Protein AF-A0A8A6W5R5-F1 (afdb_monomer_lite)

InterPro domains:
  IPR007980 Small ribosomal subunit protein uS3m, fungi [PF05316] (14-156)

Secondary structure (DSSP, 8-state):
-HHHHHHHHHHTSSBPPPEEEEETTEEEEEEEE--SSS----HHHHHHHHHHHHHHHTSEEEEEEEE-SSGGGSHHHHHHHHHHSS-TTTS-HHHHHHTTT-TTSS-TTEEEEEEEEEE--STT-SS-EEEEEEEE---S-EEEEEEEEEETTEEEEEEEEEEEPHHHHHHHHHHHHHHHHHHHH--

Organism: NCBI:txid2698477

Sequence (187 aa):
MSKIINLYFERLGLISNPRIKTTNNIIYITFYYYYLQVHKYRTQDLQQLEQFLNTIYNKIIIIKAIPLKYPFLDSKIFAKYLVSKKDPLRVNLKRICKFTKISKGIPKYLSGIEIQIKGRNSKNSTRAVRQYLTIGTKTKYRDHNVYKYQNSNGSNTLSITLYSTPFCLVYRYLFILYFFTLFLIGL

Structure (mmCIF, N/CA/C/O backbone):
data_AF-A0A8A6W5R5-F1
#
_entry.id   AF-A0A8A6W5R5-F1
#
loop_
_atom_site.group_PDB
_atom_site.id
_atom_site.type_symbol
_atom_site.label_atom_id
_atom_site.label_alt_id
_atom_site.label_comp_id
_atom_site.label_asym_id
_atom_site.label_entity_id
_atom_site.label_seq_id
_atom_site.pdbx_PDB_ins_code
_atom_site.Cartn_x
_atom_site.Cartn_y
_atom_site.Cartn_z
_atom_site.occupancy
_atom_site.B_iso_or_equiv
_atom_site.auth_seq_id
_atom_site.auth_comp_id
_atom_site.auth_asym_id
_atom_site.auth_atom_id
_atom_site.pdbx_PDB_model_num
ATOM 1 N N . MET A 1 1 ? 1.026 9.939 20.331 1.00 60.28 1 MET A N 1
ATOM 2 C CA . MET A 1 1 ? 0.197 8.734 20.118 1.00 60.28 1 MET A CA 1
ATOM 3 C C . MET A 1 1 ? 0.281 8.189 18.689 1.00 60.28 1 MET A C 1
ATOM 5 O O . MET A 1 1 ? 0.823 7.108 18.505 1.00 60.28 1 MET A O 1
ATOM 9 N N . SER A 1 2 ? -0.154 8.932 17.662 1.00 66.56 2 SER A N 1
ATOM 10 C CA . SER A 1 2 ? -0.174 8.431 16.271 1.00 66.56 2 SER A CA 1
ATOM 11 C C . SER A 1 2 ? 1.196 8.001 15.723 1.00 66.56 2 SER A C 1
ATOM 13 O O . SER A 1 2 ? 1.264 7.031 14.980 1.00 66.56 2 SER A O 1
ATOM 15 N N . LYS A 1 3 ? 2.296 8.661 16.120 1.00 76.38 3 LYS A N 1
ATOM 16 C CA . LYS A 1 3 ? 3.656 8.329 15.648 1.00 76.38 3 LYS A CA 1
ATOM 17 C C . LYS A 1 3 ? 4.108 6.910 16.021 1.00 76.38 3 LYS A C 1
ATOM 19 O O . LYS A 1 3 ? 4.620 6.216 15.156 1.00 76.38 3 LYS A O 1
ATOM 24 N N . ILE A 1 4 ? 3.903 6.470 17.266 1.00 74.94 4 ILE A N 1
ATOM 25 C CA . ILE A 1 4 ? 4.341 5.138 17.738 1.00 74.94 4 ILE A CA 1
ATOM 26 C C . ILE A 1 4 ? 3.546 4.040 17.030 1.00 74.94 4 ILE A C 1
ATOM 28 O O . ILE A 1 4 ? 4.123 3.090 16.509 1.00 74.94 4 ILE A O 1
ATOM 32 N N . ILE A 1 5 ? 2.228 4.226 16.942 1.00 71.81 5 ILE A N 1
ATOM 33 C CA . ILE A 1 5 ? 1.321 3.317 16.238 1.00 71.81 5 ILE A CA 1
ATOM 34 C C . ILE A 1 5 ? 1.714 3.230 14.757 1.00 71.81 5 ILE A C 1
ATOM 36 O O . ILE A 1 5 ? 1.901 2.137 14.228 1.00 71.81 5 ILE A O 1
ATOM 40 N N . ASN A 1 6 ? 1.934 4.371 14.099 1.00 71.19 6 ASN A N 1
ATOM 41 C CA . ASN A 1 6 ? 2.370 4.400 12.705 1.00 71.19 6 ASN A CA 1
ATOM 42 C C . ASN A 1 6 ? 3.722 3.703 12.507 1.00 71.19 6 ASN A C 1
ATOM 44 O O . ASN A 1 6 ? 3.841 2.909 11.582 1.00 71.19 6 ASN A O 1
ATOM 48 N N . LEU A 1 7 ? 4.709 3.933 13.380 1.00 72.38 7 LEU A N 1
ATOM 49 C CA . LEU A 1 7 ? 6.021 3.279 13.308 1.00 72.38 7 LEU A CA 1
ATOM 50 C C . LEU A 1 7 ? 5.923 1.757 13.466 1.00 72.38 7 LEU A C 1
ATOM 52 O O . LEU A 1 7 ? 6.584 1.018 12.737 1.00 72.38 7 LEU A O 1
ATOM 56 N N . TYR A 1 8 ? 5.084 1.282 14.388 1.00 72.62 8 TYR A N 1
ATOM 57 C CA . TYR A 1 8 ? 4.848 -0.146 14.583 1.00 72.62 8 TYR A CA 1
ATOM 58 C C . TYR A 1 8 ? 4.231 -0.784 13.328 1.00 72.62 8 TYR A C 1
ATOM 60 O O . TYR A 1 8 ? 4.774 -1.743 12.776 1.00 72.62 8 TYR A O 1
ATOM 68 N N . PHE A 1 9 ? 3.149 -0.200 12.804 1.00 71.00 9 PHE A N 1
ATOM 69 C CA . PHE A 1 9 ? 2.480 -0.707 11.601 1.00 71.00 9 PHE A CA 1
ATOM 70 C C . PHE A 1 9 ? 3.303 -0.511 10.316 1.00 71.00 9 PHE A C 1
ATOM 72 O O . PHE A 1 9 ? 3.142 -1.263 9.353 1.00 71.00 9 PHE A O 1
ATOM 79 N N . GLU A 1 10 ? 4.230 0.448 10.281 1.00 67.69 10 GLU A N 1
ATOM 80 C CA . GLU A 1 10 ? 5.191 0.585 9.186 1.00 67.69 10 GLU A CA 1
ATOM 81 C C . GLU A 1 10 ? 6.169 -0.588 9.118 1.00 67.69 10 GLU A C 1
ATOM 83 O O . GLU A 1 10 ? 6.453 -1.052 8.009 1.00 67.69 10 GLU A O 1
ATOM 88 N N . ARG A 1 11 ? 6.627 -1.092 10.274 1.00 66.56 11 ARG A N 1
ATOM 89 C CA . ARG A 1 11 ? 7.552 -2.234 10.373 1.00 66.56 11 ARG A CA 1
ATOM 90 C C . ARG A 1 11 ? 6.914 -3.561 9.986 1.00 66.56 11 ARG A C 1
ATOM 92 O O . ARG A 1 11 ? 7.591 -4.406 9.412 1.00 66.56 11 ARG A O 1
ATOM 99 N N . LEU A 1 12 ? 5.620 -3.730 10.251 1.00 63.72 12 LEU A N 1
ATOM 100 C CA . LEU A 1 12 ? 4.904 -4.968 9.939 1.00 63.72 12 LEU A CA 1
ATOM 101 C C . LEU A 1 12 ? 4.732 -5.229 8.429 1.00 63.72 12 LEU A C 1
ATOM 103 O O . LEU A 1 12 ? 4.467 -6.362 8.043 1.00 63.72 12 LEU A O 1
ATOM 107 N N . GLY A 1 13 ? 4.946 -4.220 7.573 1.00 61.28 13 GLY A N 1
ATOM 108 C CA . GLY A 1 13 ? 4.929 -4.368 6.115 1.00 61.28 13 GLY A CA 1
ATOM 109 C C . GLY A 1 13 ? 3.529 -4.612 5.523 1.00 61.28 13 GLY A C 1
ATOM 110 O O . GLY A 1 13 ? 2.693 -5.291 6.094 1.00 61.28 13 GLY A O 1
ATOM 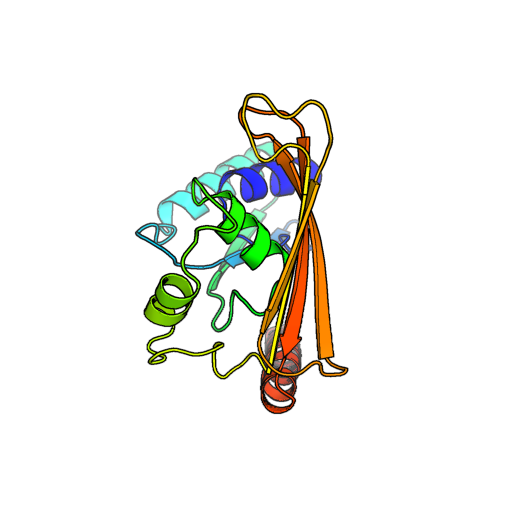111 N N . LEU A 1 14 ? 3.255 -4.045 4.339 1.00 57.41 14 LEU A N 1
ATOM 112 C CA . LEU A 1 14 ? 1.993 -4.226 3.582 1.00 57.41 14 LEU A CA 1
ATOM 113 C C . LEU A 1 14 ? 0.684 -3.862 4.323 1.00 57.41 14 LEU A C 1
ATOM 115 O O . LEU A 1 14 ? -0.366 -4.459 4.078 1.00 57.41 14 LEU A O 1
ATOM 119 N N . ILE A 1 15 ? 0.730 -2.839 5.175 1.00 65.19 15 ILE A N 1
ATOM 120 C CA . ILE A 1 15 ? -0.439 -2.280 5.869 1.00 65.19 15 ILE A CA 1
ATOM 121 C C . ILE A 1 15 ? -0.703 -0.856 5.364 1.00 65.19 15 ILE A C 1
ATOM 123 O O . ILE A 1 15 ? 0.238 -0.103 5.067 1.00 65.19 15 ILE A O 1
ATOM 127 N N . SER A 1 16 ? -1.983 -0.497 5.241 1.00 65.12 16 SER A N 1
ATOM 128 C CA . SER A 1 16 ? -2.436 0.875 5.001 1.00 65.12 16 SER A CA 1
ATOM 129 C C . SER A 1 16 ? -2.049 1.784 6.171 1.00 65.12 16 SER A C 1
ATOM 131 O O . SER A 1 16 ? -1.663 1.320 7.237 1.00 65.12 16 SER A O 1
ATOM 133 N N . ASN A 1 17 ? -2.218 3.099 6.041 1.00 71.50 17 ASN A N 1
ATOM 134 C CA . ASN A 1 17 ? -2.142 3.946 7.235 1.00 71.50 17 ASN A CA 1
ATOM 135 C C . ASN A 1 17 ? -3.246 3.517 8.228 1.00 71.50 17 ASN A C 1
ATOM 137 O O . ASN A 1 17 ? -4.402 3.400 7.799 1.00 71.50 17 ASN A O 1
ATOM 141 N N . PRO A 1 18 ? -2.925 3.250 9.507 1.00 78.75 18 PRO A N 1
ATOM 142 C CA . PRO A 1 18 ? -3.935 2.912 10.498 1.00 78.75 18 PRO A CA 1
ATOM 143 C C . PRO A 1 18 ? -4.827 4.133 10.752 1.00 78.75 18 PRO A C 1
ATOM 145 O O . PRO A 1 18 ? -4.355 5.262 10.892 1.00 78.75 18 PRO A O 1
ATOM 148 N N . ARG A 1 19 ? -6.138 3.909 10.802 1.00 84.25 19 ARG A N 1
ATOM 149 C CA . ARG A 1 19 ? -7.129 4.893 11.235 1.00 84.25 19 ARG A CA 1
ATOM 150 C C . ARG A 1 19 ? -7.276 4.788 12.743 1.00 84.25 19 ARG A C 1
ATOM 152 O O . ARG A 1 19 ? -7.603 3.720 13.252 1.00 84.25 19 ARG A O 1
ATOM 159 N N . ILE A 1 20 ? -7.037 5.894 13.435 1.00 87.12 20 ILE A N 1
ATOM 160 C CA . ILE A 1 20 ? -7.118 5.972 14.891 1.00 87.12 20 ILE A CA 1
ATOM 161 C C . ILE A 1 20 ? -8.311 6.856 15.239 1.00 87.12 20 ILE A C 1
ATOM 163 O O . ILE A 1 20 ? -8.377 8.001 14.791 1.00 87.12 20 ILE A O 1
ATOM 167 N N . LYS A 1 21 ? -9.249 6.327 16.023 1.00 88.25 21 LYS A N 1
ATOM 168 C CA . LYS A 1 21 ? -10.373 7.076 16.588 1.00 88.25 21 LYS A CA 1
ATOM 169 C C . LYS A 1 21 ? -10.325 6.940 18.102 1.00 88.25 21 LYS A C 1
ATOM 171 O O . LYS A 1 21 ? -10.234 5.831 18.615 1.00 88.25 21 LYS A O 1
ATOM 176 N N . THR A 1 22 ? -10.414 8.059 18.803 1.00 88.12 22 THR A N 1
ATOM 177 C CA . THR A 1 22 ? -10.408 8.092 20.267 1.00 88.12 22 THR A CA 1
ATOM 178 C C . THR A 1 22 ? -11.776 8.548 20.750 1.00 88.12 22 THR A C 1
ATOM 180 O O . THR A 1 22 ? -12.288 9.556 20.273 1.00 88.12 22 THR A O 1
ATOM 183 N N . THR A 1 23 ? -12.366 7.812 21.685 1.00 88.94 23 THR A N 1
ATOM 184 C CA . THR A 1 23 ? -13.658 8.122 22.310 1.00 88.94 23 THR A CA 1
ATOM 185 C C . THR A 1 23 ? -13.539 7.880 23.807 1.00 88.94 23 THR A C 1
ATOM 187 O O . THR A 1 23 ? -13.362 6.734 24.212 1.00 88.94 23 THR A O 1
ATOM 190 N N . ASN A 1 24 ? -13.624 8.931 24.626 1.00 87.94 24 ASN A N 1
ATOM 191 C CA . ASN A 1 24 ? -13.469 8.878 26.085 1.00 87.94 24 ASN A CA 1
ATOM 192 C C . ASN A 1 24 ? -12.271 7.998 26.512 1.00 87.94 24 ASN A C 1
ATOM 194 O O . ASN A 1 24 ? -11.106 8.382 26.324 1.00 87.94 24 ASN A O 1
ATOM 198 N N . ASN A 1 25 ? -12.573 6.799 27.025 1.00 91.62 25 ASN A N 1
ATOM 199 C CA . ASN A 1 25 ? -11.623 5.824 27.556 1.00 91.62 25 ASN A CA 1
ATOM 200 C C . ASN A 1 25 ? -11.206 4.718 26.562 1.00 91.62 25 ASN A C 1
ATOM 202 O O . ASN A 1 25 ? -10.513 3.777 26.935 1.00 91.62 25 ASN A O 1
ATOM 206 N N . ILE A 1 26 ? -11.640 4.805 25.303 1.00 91.81 26 ILE A N 1
ATOM 207 C CA . ILE A 1 26 ? -11.417 3.782 24.277 1.00 91.81 26 ILE A CA 1
ATOM 208 C C . ILE A 1 26 ? -10.679 4.384 23.081 1.00 91.81 26 ILE A C 1
ATOM 210 O O . ILE A 1 26 ? -11.001 5.476 22.602 1.00 91.81 26 ILE A O 1
ATOM 214 N N . ILE A 1 27 ? -9.696 3.652 22.568 1.00 90.25 27 ILE A N 1
ATOM 215 C CA . ILE A 1 27 ? -8.989 3.949 21.325 1.00 90.25 27 ILE A CA 1
ATOM 216 C C . ILE A 1 27 ? -9.237 2.808 20.348 1.00 90.25 27 ILE A C 1
ATOM 218 O O . ILE A 1 27 ? -8.808 1.675 20.555 1.00 90.25 27 ILE A O 1
ATOM 222 N N . TYR A 1 28 ? -9.867 3.144 19.232 1.00 90.69 28 TYR A N 1
ATOM 223 C CA . TYR A 1 28 ? -10.056 2.254 18.101 1.00 90.69 28 TYR A CA 1
ATOM 224 C C . TYR A 1 28 ? -8.927 2.449 17.096 1.00 90.69 28 TYR A C 1
ATOM 226 O O . TYR A 1 28 ? -8.755 3.538 16.542 1.00 90.69 28 TYR A O 1
ATOM 234 N N . ILE A 1 29 ? -8.190 1.380 16.816 1.00 88.12 29 ILE A N 1
ATOM 235 C CA . ILE A 1 29 ? -7.147 1.346 15.794 1.00 88.12 29 ILE A CA 1
ATOM 236 C C . ILE A 1 29 ? -7.610 0.392 14.702 1.00 88.12 29 ILE A C 1
ATOM 238 O O . ILE A 1 29 ? -7.648 -0.818 14.888 1.00 88.12 29 ILE A O 1
ATOM 242 N N . THR A 1 30 ? -7.979 0.928 13.544 1.00 84.81 30 THR A N 1
ATOM 243 C CA . THR A 1 30 ? -8.377 0.122 12.386 1.00 84.81 30 THR A CA 1
ATOM 244 C C . THR A 1 30 ? -7.307 0.199 11.318 1.00 84.81 30 THR A C 1
ATOM 246 O O . THR A 1 30 ? -6.973 1.291 10.861 1.00 84.81 30 THR A O 1
ATOM 249 N N . PHE A 1 31 ? -6.788 -0.936 10.869 1.00 80.94 31 PHE A N 1
ATOM 250 C CA . PHE A 1 31 ? -5.822 -0.966 9.777 1.00 80.94 31 PHE A CA 1
ATOM 251 C C . PHE A 1 31 ? -6.226 -1.978 8.715 1.00 80.94 31 PHE A C 1
ATOM 253 O O . PHE A 1 31 ? -6.810 -3.023 9.005 1.00 80.94 31 PHE A O 1
ATOM 260 N N . TYR A 1 32 ? -5.911 -1.646 7.467 1.00 78.00 32 TYR A N 1
ATOM 261 C CA . TYR A 1 32 ? -6.183 -2.504 6.332 1.00 78.00 32 TYR A CA 1
ATOM 262 C C . TYR A 1 32 ? -4.898 -3.194 5.909 1.00 78.00 32 TYR A C 1
ATOM 264 O O . TYR A 1 32 ? -3.868 -2.538 5.756 1.00 78.00 32 TYR A O 1
ATOM 272 N N . TYR A 1 33 ? -4.937 -4.505 5.718 1.00 74.44 33 TYR A N 1
ATOM 273 C CA . TYR A 1 33 ? -3.727 -5.278 5.458 1.00 74.44 33 TYR A CA 1
ATOM 274 C C . TYR A 1 33 ? -3.895 -6.215 4.265 1.00 74.44 33 TYR A C 1
ATOM 276 O O . TYR A 1 33 ? -5.011 -6.550 3.855 1.00 74.44 33 TYR A O 1
ATOM 284 N N . TYR A 1 34 ? -2.762 -6.618 3.688 1.00 71.50 34 TYR A N 1
ATOM 285 C CA . TYR A 1 34 ? -2.722 -7.500 2.531 1.00 71.50 34 TYR A CA 1
ATOM 286 C C . TYR A 1 34 ? -1.944 -8.793 2.799 1.00 71.50 34 TYR A C 1
ATOM 288 O O . TYR A 1 34 ? -0.766 -8.772 3.151 1.00 71.50 34 TYR A O 1
ATOM 296 N N . TYR A 1 35 ? -2.598 -9.927 2.543 1.00 65.12 35 TYR A N 1
ATOM 297 C CA . TYR A 1 35 ? -1.993 -11.252 2.549 1.00 65.12 35 TYR A CA 1
ATOM 298 C C . TYR A 1 35 ? -1.218 -11.529 1.262 1.00 65.12 35 TYR A C 1
ATOM 300 O O . TYR A 1 35 ? -1.814 -11.890 0.250 1.00 65.12 35 TYR A O 1
ATOM 308 N N . LEU A 1 36 ? 0.112 -11.444 1.306 1.00 53.41 36 LEU A N 1
ATOM 309 C CA 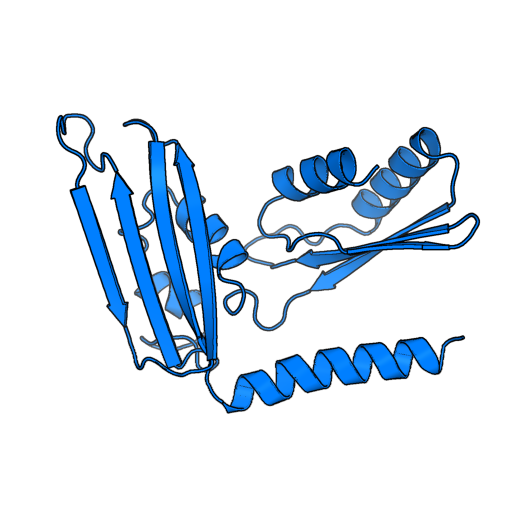. LEU A 1 36 ? 0.931 -12.051 0.253 1.00 53.41 36 LEU A CA 1
ATOM 310 C C . LEU A 1 36 ? 1.406 -13.443 0.628 1.00 53.41 36 LEU A C 1
ATOM 312 O O . LEU A 1 36 ? 1.238 -14.346 -0.184 1.00 53.41 36 LEU A O 1
ATOM 316 N N . GLN A 1 37 ? 1.952 -13.642 1.829 1.00 46.72 37 GLN A N 1
ATOM 317 C CA . GLN A 1 37 ? 2.405 -14.952 2.299 1.00 46.72 37 GLN A CA 1
ATOM 318 C C . GLN A 1 37 ? 2.337 -15.026 3.842 1.00 46.72 37 GLN A C 1
ATOM 320 O O . GLN A 1 37 ? 2.939 -14.222 4.543 1.00 46.72 37 GLN A O 1
ATOM 325 N N . VAL A 1 38 ? 1.587 -16.014 4.343 1.00 42.88 38 VAL A N 1
ATOM 326 C CA . VAL A 1 38 ? 1.769 -16.748 5.618 1.00 42.88 38 VAL A CA 1
ATOM 327 C C . VAL A 1 38 ? 1.469 -16.068 6.967 1.00 42.88 38 VAL A C 1
ATOM 329 O O . VAL A 1 38 ? 1.133 -16.786 7.905 1.00 42.88 38 VAL A O 1
ATOM 332 N N . HIS A 1 39 ? 1.438 -14.746 7.117 1.00 50.19 39 HIS A N 1
ATOM 333 C CA . HIS A 1 39 ? 1.060 -14.163 8.418 1.00 50.19 39 HIS A CA 1
ATOM 334 C C . HIS A 1 39 ? -0.415 -13.772 8.469 1.00 50.19 39 HIS A C 1
ATOM 336 O O . HIS A 1 39 ? -0.774 -12.605 8.336 1.00 50.19 39 HIS A O 1
ATOM 342 N N . LYS A 1 40 ? -1.295 -14.764 8.699 1.00 56.16 40 LYS A N 1
ATOM 343 C CA . LYS A 1 40 ? -2.528 -14.482 9.456 1.00 56.16 40 LYS A CA 1
ATOM 344 C C . LYS A 1 40 ? -2.062 -13.832 10.745 1.00 56.16 40 LYS A C 1
ATOM 346 O O . LYS A 1 40 ? -1.423 -14.525 11.528 1.00 56.16 40 LYS A O 1
ATOM 351 N N . TYR A 1 41 ? -2.323 -12.530 10.913 1.00 62.50 41 TYR A N 1
ATOM 352 C CA . TYR A 1 41 ? -2.238 -11.903 12.227 1.00 62.50 41 TYR A CA 1
ATOM 353 C C . TYR A 1 41 ? -2.999 -12.819 13.164 1.00 62.50 41 TYR A C 1
ATOM 355 O O . TYR A 1 41 ? -4.210 -13.005 12.998 1.00 62.50 41 TYR A O 1
ATOM 363 N N . ARG A 1 42 ? -2.266 -13.501 14.043 1.00 67.56 42 ARG A N 1
ATOM 364 C CA . ARG A 1 42 ? -2.918 -14.349 15.021 1.00 67.56 42 ARG A CA 1
ATOM 365 C C . ARG A 1 42 ? -3.641 -13.385 15.940 1.00 67.56 42 ARG A C 1
ATOM 367 O O . ARG A 1 42 ? -3.124 -12.319 16.268 1.00 67.56 42 ARG A O 1
ATOM 374 N N . THR A 1 43 ? -4.853 -13.741 16.333 1.00 73.62 43 THR A N 1
ATOM 375 C CA . THR A 1 43 ? -5.615 -12.971 17.322 1.00 73.62 43 THR A CA 1
ATOM 376 C C . THR A 1 43 ? -4.770 -12.684 18.567 1.00 73.62 43 THR A C 1
ATOM 378 O O . THR A 1 43 ? -4.842 -11.588 19.106 1.00 73.62 43 THR A O 1
ATOM 381 N N . GLN A 1 44 ? -3.877 -13.611 18.925 1.00 80.44 44 GLN A N 1
ATOM 382 C CA . GLN A 1 44 ? -2.877 -13.468 19.985 1.00 80.44 44 GLN A CA 1
ATOM 383 C C . GLN A 1 44 ? -1.907 -12.290 19.780 1.00 80.44 44 GLN A C 1
ATOM 385 O O . GLN A 1 44 ? -1.692 -11.527 20.717 1.00 80.44 44 GLN A O 1
ATOM 390 N N . ASP A 1 45 ? -1.360 -12.088 18.575 1.00 79.25 45 ASP A N 1
ATOM 391 C CA . ASP A 1 45 ? -0.407 -10.994 18.308 1.00 79.25 45 ASP A CA 1
ATOM 392 C C . ASP A 1 45 ? -1.088 -9.624 18.460 1.00 79.25 45 ASP A C 1
ATOM 394 O O . ASP A 1 45 ? -0.505 -8.665 18.967 1.00 79.25 45 ASP A O 1
ATOM 398 N N . LEU A 1 46 ? -2.353 -9.535 18.032 1.00 83.06 46 LEU A N 1
ATOM 399 C CA . LEU A 1 46 ? -3.158 -8.321 18.171 1.00 83.06 46 LEU A CA 1
ATOM 400 C C . LEU A 1 46 ? -3.523 -8.052 19.633 1.00 83.06 46 LEU A C 1
ATOM 402 O O . LEU A 1 46 ? -3.426 -6.909 20.065 1.00 83.06 46 LEU A O 1
ATOM 406 N N . GLN A 1 47 ? -3.864 -9.087 20.404 1.00 86.50 47 GLN A N 1
ATOM 407 C CA . GLN A 1 47 ? -4.151 -8.967 21.837 1.00 86.50 47 GLN A CA 1
ATOM 408 C C . GLN A 1 47 ? -2.922 -8.519 22.637 1.00 86.50 47 GLN A C 1
ATOM 410 O O . GLN A 1 47 ? -3.027 -7.650 23.499 1.00 86.50 47 GLN A O 1
ATOM 415 N N . GLN A 1 48 ? -1.738 -9.054 22.327 1.00 87.00 48 GLN A N 1
ATOM 416 C CA . GLN A 1 48 ? -0.489 -8.602 22.948 1.00 87.00 48 GLN A CA 1
ATOM 417 C C . GLN A 1 48 ? -0.210 -7.127 22.637 1.00 87.00 48 GLN A C 1
ATOM 419 O O . GLN A 1 48 ? 0.190 -6.362 23.515 1.00 87.00 48 GLN A O 1
ATOM 424 N N . LEU A 1 49 ? -0.463 -6.703 21.395 1.00 85.50 49 LEU A N 1
ATOM 425 C CA . LEU A 1 49 ? -0.332 -5.305 21.002 1.00 85.50 49 LEU A CA 1
ATOM 426 C C . LEU A 1 49 ? -1.357 -4.405 21.708 1.00 85.50 49 LEU A C 1
ATOM 428 O O . LEU A 1 49 ? -1.003 -3.310 22.136 1.00 85.50 49 LEU A O 1
ATOM 432 N N . GLU A 1 50 ? -2.605 -4.850 21.856 1.00 89.44 50 GLU A N 1
ATOM 433 C CA . GLU A 1 50 ? -3.640 -4.144 22.624 1.00 89.44 50 GLU A CA 1
ATOM 434 C C . GLU A 1 50 ? -3.210 -3.935 24.074 1.00 89.44 50 GLU A C 1
ATOM 436 O O . GLU A 1 50 ? -3.280 -2.813 24.572 1.00 89.44 50 GLU A O 1
ATOM 441 N N . GLN A 1 51 ? -2.700 -4.983 24.725 1.00 90.75 51 GLN A N 1
ATOM 442 C CA . GLN A 1 51 ? -2.195 -4.916 26.097 1.00 90.75 51 GLN A CA 1
ATOM 443 C C . GLN A 1 51 ? -1.018 -3.944 26.217 1.00 90.75 51 GLN A C 1
ATOM 445 O O . GLN A 1 51 ? -1.030 -3.073 27.083 1.00 90.75 51 GLN A O 1
ATOM 450 N N . PHE A 1 52 ? -0.039 -4.034 25.315 1.00 89.00 52 PHE A N 1
ATOM 451 C CA . PHE A 1 52 ? 1.112 -3.131 25.298 1.00 89.00 52 PHE A CA 1
ATOM 452 C C . PHE A 1 52 ? 0.717 -1.665 25.073 1.00 89.00 52 PHE A C 1
ATOM 454 O O . PHE A 1 52 ? 1.259 -0.755 25.691 1.00 89.00 52 PHE A O 1
ATOM 461 N N . LEU A 1 53 ? -0.237 -1.399 24.182 1.00 88.56 53 LEU A N 1
ATOM 462 C CA . LEU A 1 53 ? -0.703 -0.033 23.954 1.00 88.56 53 LEU A CA 1
ATOM 463 C C . LEU A 1 53 ? -1.574 0.462 25.119 1.00 88.56 53 LEU A C 1
ATOM 465 O O . LEU A 1 53 ? -1.546 1.655 25.419 1.00 88.56 53 LEU A O 1
ATOM 469 N N . ASN A 1 54 ? -2.304 -0.428 25.798 1.00 91.69 54 ASN A N 1
ATOM 470 C CA . ASN A 1 54 ? -3.074 -0.088 26.992 1.00 91.69 54 ASN A CA 1
ATOM 471 C C . ASN A 1 54 ? -2.146 0.370 28.127 1.00 91.69 54 ASN A C 1
ATOM 473 O O . ASN A 1 54 ? -2.386 1.428 28.700 1.00 91.69 54 ASN A O 1
ATOM 477 N N . THR A 1 55 ? -1.031 -0.327 28.380 1.00 90.94 55 THR A N 1
ATOM 478 C CA . THR A 1 55 ? -0.069 0.093 29.419 1.00 90.94 55 THR A CA 1
ATOM 479 C C . THR A 1 55 ? 0.548 1.465 29.139 1.00 90.94 55 THR A C 1
ATOM 481 O O . THR A 1 55 ? 0.793 2.226 30.069 1.00 90.94 55 THR A O 1
ATOM 484 N N . ILE A 1 56 ? 0.754 1.821 27.867 1.00 89.38 56 ILE A N 1
ATOM 485 C CA . ILE A 1 56 ? 1.312 3.126 27.473 1.00 89.38 56 ILE A CA 1
ATOM 486 C C . ILE A 1 56 ? 0.279 4.251 27.574 1.00 89.38 56 ILE A C 1
ATOM 488 O O . ILE A 1 56 ? 0.618 5.368 27.964 1.00 89.38 56 ILE A O 1
ATOM 492 N N . TYR A 1 57 ? -0.961 4.000 27.149 1.00 88.75 57 TYR A N 1
ATOM 493 C CA . TYR A 1 57 ? -1.973 5.050 27.001 1.00 88.75 57 TYR A CA 1
ATOM 494 C C . TYR A 1 57 ? -2.996 5.102 28.137 1.00 88.75 57 TYR A C 1
ATOM 496 O O . TYR A 1 57 ? -3.801 6.033 28.148 1.00 88.75 57 TYR A O 1
ATOM 504 N N . ASN A 1 58 ? -2.959 4.138 29.062 1.00 92.00 58 ASN A N 1
ATOM 505 C CA . ASN A 1 58 ? -3.901 3.952 30.166 1.00 92.00 58 ASN A CA 1
ATOM 506 C C . ASN A 1 58 ? -5.369 4.042 29.710 1.00 92.00 58 ASN A C 1
ATOM 508 O O . ASN A 1 58 ? -6.176 4.787 30.265 1.00 92.00 58 ASN A O 1
ATOM 512 N N . LYS A 1 59 ? -5.675 3.357 28.606 1.00 91.81 59 LYS A N 1
ATOM 513 C CA . LYS A 1 59 ? -6.960 3.403 27.900 1.00 91.81 59 LYS A CA 1
ATOM 514 C C . LYS A 1 59 ? -7.225 2.062 27.236 1.00 91.81 59 LYS A C 1
ATOM 516 O O . LYS A 1 59 ? -6.301 1.404 26.763 1.00 91.81 59 LYS A O 1
ATOM 521 N N . ILE A 1 60 ? -8.499 1.708 27.102 1.00 92.31 60 ILE A N 1
ATOM 522 C CA . ILE A 1 60 ? -8.918 0.482 26.420 1.00 92.31 60 ILE A CA 1
ATOM 523 C C . ILE A 1 60 ? -8.556 0.597 24.936 1.00 92.31 60 ILE A C 1
ATOM 525 O O . ILE A 1 60 ? -9.010 1.509 24.243 1.00 92.31 60 ILE A O 1
ATOM 529 N N . ILE A 1 61 ? -7.739 -0.328 24.439 1.00 92.38 61 ILE A N 1
ATOM 530 C CA . ILE A 1 61 ? -7.322 -0.370 23.036 1.00 92.38 61 ILE A CA 1
ATOM 531 C C . ILE A 1 61 ? -8.101 -1.468 22.325 1.00 92.38 61 ILE A C 1
ATOM 533 O O . ILE A 1 61 ? -8.128 -2.601 22.788 1.00 92.38 61 ILE A O 1
ATOM 537 N N . ILE A 1 62 ? -8.710 -1.128 21.190 1.00 90.50 62 ILE A N 1
ATOM 538 C CA . ILE A 1 62 ? -9.406 -2.079 20.322 1.00 90.50 62 ILE A CA 1
ATOM 539 C C . ILE A 1 62 ? -8.776 -2.006 18.936 1.00 90.50 62 ILE A C 1
ATOM 541 O O . ILE A 1 62 ? -8.885 -0.987 18.243 1.00 90.50 62 ILE A O 1
ATOM 545 N N . ILE A 1 63 ? -8.133 -3.091 18.514 1.00 88.50 63 ILE A N 1
ATOM 546 C CA . ILE A 1 63 ? -7.444 -3.191 17.233 1.00 88.50 63 ILE A CA 1
ATOM 547 C C . ILE A 1 63 ? -8.272 -4.039 16.271 1.00 88.50 63 ILE A C 1
ATOM 549 O O . ILE A 1 63 ? -8.515 -5.224 16.474 1.00 88.50 63 ILE A O 1
ATOM 553 N N . LYS A 1 64 ? -8.684 -3.430 15.157 1.00 85.19 64 LYS A N 1
ATOM 554 C CA . LYS A 1 64 ? -9.420 -4.101 14.082 1.00 85.19 64 LYS A CA 1
ATOM 555 C C . LYS A 1 64 ? -8.555 -4.201 12.832 1.00 85.19 64 LYS A C 1
ATOM 557 O O . LYS A 1 64 ? -8.283 -3.204 12.161 1.00 85.19 64 LYS A O 1
ATOM 562 N N . ALA A 1 65 ? -8.160 -5.425 12.502 1.00 80.69 65 ALA A N 1
ATOM 563 C CA . ALA A 1 65 ? -7.464 -5.745 11.265 1.00 80.69 65 ALA A CA 1
ATOM 564 C C . ALA A 1 65 ? -8.484 -6.113 10.175 1.00 80.69 65 ALA A C 1
ATOM 566 O O . ALA A 1 65 ? -9.207 -7.098 10.309 1.00 80.69 65 ALA A O 1
ATOM 567 N N . ILE A 1 66 ? -8.530 -5.354 9.077 1.00 79.81 66 ILE A N 1
ATOM 568 C CA . ILE A 1 66 ? -9.467 -5.594 7.967 1.00 79.81 66 ILE A CA 1
ATOM 569 C C . ILE A 1 66 ? -8.693 -6.056 6.721 1.00 79.81 66 ILE A C 1
ATOM 571 O O . ILE A 1 66 ? -7.836 -5.317 6.228 1.00 79.81 66 ILE A O 1
ATOM 575 N N . PRO A 1 67 ? -8.968 -7.253 6.172 1.00 77.38 67 PRO A N 1
ATOM 576 C CA . PRO A 1 67 ? -8.288 -7.718 4.970 1.00 77.38 67 PRO A CA 1
ATOM 577 C C . PRO A 1 67 ? -8.730 -6.915 3.740 1.00 77.38 67 PRO A C 1
ATOM 579 O O . PRO A 1 67 ? -9.921 -6.709 3.498 1.00 77.38 67 PRO A O 1
ATOM 582 N N . LEU A 1 68 ? -7.768 -6.487 2.920 1.00 77.25 68 LEU A N 1
ATOM 583 C CA . LEU A 1 68 ? -8.051 -5.813 1.653 1.00 77.25 68 LEU A CA 1
ATOM 584 C C . LEU A 1 68 ? -8.398 -6.816 0.557 1.00 77.25 68 LEU A C 1
ATOM 586 O O . LEU A 1 68 ? -7.576 -7.649 0.180 1.00 77.25 68 LEU A O 1
ATOM 590 N N . LYS A 1 69 ? -9.585 -6.653 -0.038 1.00 75.44 69 LYS A N 1
ATOM 591 C CA . LYS A 1 69 ? -9.991 -7.400 -1.238 1.00 75.44 69 LYS A CA 1
ATOM 592 C C . LYS A 1 69 ? -9.146 -7.028 -2.465 1.00 75.44 69 LYS A C 1
ATOM 594 O O . LYS A 1 69 ? -8.794 -7.898 -3.254 1.00 75.44 69 LYS A O 1
ATOM 599 N N . TYR A 1 70 ? -8.809 -5.741 -2.608 1.00 78.44 70 TYR A N 1
ATOM 600 C CA . TYR A 1 70 ? -8.051 -5.189 -3.742 1.00 78.44 70 TYR A CA 1
ATOM 601 C C . TYR A 1 70 ? -6.872 -4.325 -3.254 1.00 78.44 70 TYR A C 1
ATOM 603 O O . TYR A 1 70 ? -6.902 -3.099 -3.344 1.00 78.44 70 TYR A O 1
ATOM 611 N N . PRO A 1 71 ? -5.821 -4.949 -2.710 1.00 76.88 71 PRO A N 1
ATOM 612 C CA . PRO A 1 71 ? -4.684 -4.269 -2.077 1.00 76.88 71 PRO A CA 1
ATOM 613 C C . PRO A 1 71 ? -3.882 -3.413 -3.059 1.00 76.88 71 PRO A C 1
ATOM 615 O O . PRO A 1 71 ? -3.367 -2.360 -2.704 1.00 76.88 71 PRO A O 1
ATOM 618 N N . PHE A 1 72 ? -3.816 -3.840 -4.320 1.00 79.38 72 PHE A N 1
ATOM 619 C CA . PHE A 1 72 ? -3.133 -3.124 -5.391 1.00 79.38 72 PHE A CA 1
ATOM 620 C C . PHE A 1 72 ? -4.044 -2.096 -6.072 1.00 79.38 72 PHE A C 1
ATOM 622 O O . PHE A 1 72 ? -3.840 -1.797 -7.240 1.00 79.38 72 PHE A O 1
ATOM 629 N N . LEU A 1 73 ? -5.081 -1.603 -5.390 1.00 83.56 73 LEU A N 1
ATOM 630 C CA . LEU A 1 73 ? -5.668 -0.292 -5.689 1.00 83.56 73 LEU A CA 1
ATOM 631 C C . LEU A 1 73 ? -4.974 0.825 -4.898 1.00 83.56 73 LEU A C 1
ATOM 633 O O . LEU A 1 73 ? -5.115 1.990 -5.252 1.00 83.56 73 LEU A O 1
ATOM 637 N N . ASP A 1 74 ? -4.232 0.472 -3.844 1.00 84.50 74 ASP A N 1
ATOM 638 C CA . ASP A 1 74 ? -3.430 1.398 -3.055 1.00 84.50 74 ASP A CA 1
ATOM 639 C C . ASP A 1 74 ? -1.984 1.388 -3.579 1.00 84.50 74 ASP A C 1
ATOM 641 O O . ASP A 1 74 ? -1.248 0.395 -3.492 1.00 84.50 74 ASP A O 1
ATOM 645 N N . SER A 1 75 ? -1.573 2.516 -4.149 1.00 87.62 75 SER A N 1
ATOM 646 C CA . SER A 1 75 ? -0.251 2.720 -4.738 1.00 87.62 75 SER A CA 1
ATOM 647 C C . SER A 1 75 ? 0.870 2.675 -3.700 1.00 87.62 75 SER A C 1
ATOM 649 O O . SER A 1 75 ? 1.990 2.298 -4.042 1.00 87.62 75 SER A O 1
ATOM 651 N N . LYS A 1 76 ? 0.601 2.955 -2.415 1.00 85.25 76 LYS A N 1
ATOM 652 C CA . LYS A 1 76 ? 1.561 2.782 -1.312 1.00 85.25 76 LYS A CA 1
ATOM 653 C C . LYS A 1 76 ? 1.792 1.316 -0.995 1.00 85.25 76 LYS A C 1
ATOM 655 O O . LYS A 1 76 ? 2.948 0.915 -0.836 1.00 85.25 76 LYS A O 1
ATOM 660 N N . ILE A 1 77 ? 0.733 0.515 -0.936 1.00 80.19 77 ILE A N 1
ATOM 661 C CA . ILE A 1 77 ? 0.862 -0.935 -0.733 1.00 80.19 77 ILE A CA 1
ATOM 662 C C . ILE A 1 77 ? 1.605 -1.555 -1.918 1.00 80.19 77 ILE A C 1
ATOM 664 O O . ILE A 1 77 ? 2.539 -2.335 -1.721 1.00 80.19 77 ILE A O 1
ATOM 668 N N . PHE A 1 78 ? 1.261 -1.148 -3.141 1.00 83.12 78 PHE A N 1
ATOM 669 C CA . PHE A 1 78 ? 1.945 -1.612 -4.345 1.00 83.12 78 PHE A CA 1
ATOM 670 C C . PHE A 1 78 ? 3.425 -1.196 -4.385 1.00 83.12 78 PHE A C 1
ATOM 672 O O . PHE A 1 78 ? 4.279 -2.016 -4.718 1.00 83.12 78 PHE A O 1
ATOM 679 N N . ALA A 1 79 ? 3.757 0.031 -3.965 1.00 84.44 79 ALA A N 1
ATOM 680 C CA . ALA A 1 79 ? 5.139 0.502 -3.861 1.00 84.44 79 ALA A CA 1
ATOM 681 C C . ALA A 1 79 ? 5.966 -0.343 -2.895 1.00 84.44 79 ALA A C 1
ATOM 683 O O . ALA A 1 79 ? 7.018 -0.862 -3.267 1.00 84.44 79 ALA A O 1
ATOM 684 N N . LYS A 1 80 ? 5.459 -0.527 -1.670 1.00 81.19 80 LYS A N 1
ATOM 685 C CA . LYS A 1 80 ? 6.112 -1.354 -0.649 1.00 81.19 80 LYS A CA 1
ATOM 686 C C . LYS A 1 80 ? 6.296 -2.791 -1.133 1.00 81.19 80 LYS A C 1
ATOM 688 O O . LYS A 1 80 ? 7.338 -3.387 -0.882 1.00 81.19 80 LYS A O 1
ATOM 693 N N . TYR A 1 81 ? 5.313 -3.335 -1.851 1.00 79.56 81 TYR A N 1
ATOM 694 C CA . TYR A 1 81 ? 5.410 -4.664 -2.445 1.00 79.56 81 TYR A CA 1
ATOM 695 C C . TYR A 1 81 ? 6.510 -4.768 -3.509 1.00 79.56 81 TYR A C 1
ATOM 697 O O . TYR A 1 81 ? 7.256 -5.742 -3.522 1.00 79.56 81 TYR A O 1
ATOM 705 N N . LEU A 1 82 ? 6.631 -3.782 -4.398 1.00 79.50 82 LEU A N 1
ATOM 706 C CA . LEU A 1 82 ? 7.674 -3.793 -5.424 1.00 79.50 82 LEU A CA 1
ATOM 707 C C . LEU A 1 82 ? 9.071 -3.655 -4.819 1.00 79.50 82 LEU A C 1
ATOM 709 O O . LEU A 1 82 ? 9.980 -4.355 -5.253 1.00 79.50 82 LEU A O 1
ATOM 713 N N . VAL A 1 83 ? 9.234 -2.801 -3.805 1.00 79.75 83 VAL A N 1
ATOM 714 C CA . VAL A 1 83 ? 10.519 -2.613 -3.110 1.00 79.75 83 VAL A CA 1
ATOM 715 C C . VAL A 1 83 ? 10.899 -3.822 -2.257 1.00 79.75 83 VAL A C 1
ATOM 717 O O . VAL A 1 83 ? 12.076 -4.156 -2.170 1.00 79.75 83 VAL A O 1
ATOM 720 N N . SER A 1 84 ? 9.929 -4.517 -1.651 1.00 74.50 84 SER A N 1
ATOM 721 C CA . SER A 1 84 ? 10.221 -5.732 -0.876 1.00 74.50 84 SER A CA 1
ATOM 722 C C . SER A 1 84 ? 10.724 -6.890 -1.744 1.00 74.50 84 SER A C 1
ATOM 724 O O . SER A 1 84 ? 11.284 -7.861 -1.233 1.00 74.50 84 SER A O 1
ATOM 726 N N . LYS A 1 85 ? 10.574 -6.801 -3.070 1.00 69.50 85 LYS A N 1
ATOM 727 C CA . LYS A 1 85 ? 11.231 -7.699 -4.018 1.00 69.50 85 LYS A CA 1
ATOM 728 C C . LYS A 1 85 ? 12.598 -7.116 -4.382 1.00 69.50 85 LYS A C 1
ATOM 730 O O . LYS A 1 85 ? 12.695 -5.965 -4.783 1.00 69.50 85 LYS A O 1
ATOM 735 N N . LYS A 1 86 ? 13.649 -7.946 -4.298 1.00 59.75 86 LYS A N 1
ATOM 736 C CA . LYS A 1 86 ? 15.062 -7.568 -4.525 1.00 59.75 86 LYS A CA 1
ATOM 737 C C . LYS A 1 86 ? 15.336 -6.784 -5.827 1.00 59.75 86 LYS A C 1
ATOM 739 O O . LYS A 1 86 ? 16.331 -6.077 -5.875 1.00 59.75 86 LYS A O 1
ATOM 744 N N . ASP A 1 87 ? 14.461 -6.866 -6.836 1.00 59.41 87 ASP A N 1
ATOM 745 C CA . ASP A 1 87 ? 14.529 -6.061 -8.063 1.00 59.41 87 ASP A CA 1
ATOM 746 C C . ASP A 1 87 ? 13.148 -5.496 -8.460 1.00 59.41 87 ASP A C 1
ATOM 748 O O . ASP A 1 87 ? 12.378 -6.219 -9.096 1.00 59.41 87 ASP A O 1
ATOM 752 N N . PRO A 1 88 ? 12.821 -4.216 -8.198 1.00 58.03 88 PRO A N 1
ATOM 753 C CA . PRO A 1 88 ? 11.486 -3.652 -8.446 1.00 58.03 88 PRO A CA 1
ATOM 754 C C . PRO A 1 88 ? 11.080 -3.592 -9.934 1.00 58.03 88 PRO A C 1
ATOM 756 O O . PRO A 1 88 ? 9.892 -3.671 -10.237 1.00 58.03 88 PRO A O 1
ATOM 759 N N . LEU A 1 89 ? 12.039 -3.508 -10.871 1.00 53.44 89 LEU A N 1
ATOM 760 C CA . LEU A 1 89 ? 11.778 -3.496 -12.328 1.00 53.44 89 LEU A CA 1
ATOM 761 C C . LEU A 1 89 ? 11.928 -4.861 -13.001 1.00 53.44 89 LEU A C 1
ATOM 763 O O . LEU A 1 89 ? 11.277 -5.114 -14.011 1.00 53.44 89 LEU A O 1
ATOM 767 N N . ARG A 1 90 ? 12.753 -5.759 -12.440 1.00 51.09 90 ARG A N 1
ATOM 768 C CA . ARG A 1 90 ? 12.787 -7.169 -12.862 1.00 51.09 90 ARG A CA 1
ATOM 769 C C . ARG A 1 90 ? 11.758 -8.018 -12.126 1.00 51.09 90 ARG A C 1
ATOM 771 O O . ARG A 1 90 ? 11.688 -9.221 -12.399 1.00 51.09 90 ARG A O 1
ATOM 778 N N . VAL A 1 91 ? 10.924 -7.437 -11.245 1.00 52.28 91 VAL A N 1
ATOM 779 C CA . VAL A 1 91 ? 9.657 -8.067 -10.862 1.00 52.28 91 VAL A CA 1
ATOM 780 C C . VAL A 1 91 ? 8.873 -8.219 -12.148 1.00 52.28 91 VAL A C 1
ATOM 782 O O . VAL A 1 91 ? 8.185 -7.318 -12.611 1.00 52.28 91 VAL A O 1
ATOM 785 N N . ASN A 1 92 ? 9.043 -9.391 -12.744 1.00 50.38 92 ASN A N 1
ATOM 786 C CA . ASN A 1 92 ? 8.366 -9.836 -13.933 1.00 50.38 92 ASN A CA 1
ATOM 787 C C . ASN A 1 92 ? 6.889 -9.538 -13.673 1.00 50.38 92 ASN A C 1
ATOM 789 O O . ASN A 1 92 ? 6.295 -10.172 -12.804 1.00 50.38 92 ASN A O 1
ATOM 793 N N . LEU A 1 93 ? 6.295 -8.544 -14.334 1.00 51.66 93 LEU A N 1
ATOM 794 C CA . LEU A 1 93 ? 4.883 -8.211 -14.117 1.00 51.66 93 LEU A CA 1
ATOM 795 C C . LEU A 1 93 ? 4.006 -9.434 -14.362 1.00 51.66 93 LEU A C 1
ATOM 797 O O . LEU A 1 93 ? 3.000 -9.604 -13.688 1.00 51.66 93 LEU A O 1
ATOM 801 N N . LYS A 1 94 ? 4.475 -10.372 -15.198 1.00 46.47 94 LYS A N 1
ATOM 802 C CA . LYS A 1 94 ? 3.949 -11.737 -15.332 1.00 46.47 94 LYS A CA 1
ATOM 803 C C . LYS A 1 94 ? 3.794 -12.472 -13.988 1.00 46.47 94 LYS A C 1
ATOM 805 O O . LYS A 1 94 ? 2.814 -13.180 -13.809 1.00 46.47 94 LYS A O 1
ATOM 810 N N . ARG A 1 95 ? 4.714 -12.312 -13.028 1.00 50.47 95 ARG A N 1
ATOM 811 C CA . ARG A 1 95 ? 4.600 -12.827 -11.647 1.00 50.47 95 ARG A CA 1
ATOM 812 C C . ARG A 1 95 ? 3.584 -12.042 -10.816 1.00 50.47 95 ARG A C 1
ATOM 814 O O . ARG A 1 95 ? 2.860 -12.671 -10.063 1.00 50.47 95 ARG A O 1
ATOM 821 N N . ILE A 1 96 ? 3.469 -10.722 -10.981 1.00 52.03 96 ILE A N 1
ATOM 822 C CA . ILE A 1 96 ? 2.398 -9.930 -10.337 1.00 52.03 96 ILE A CA 1
ATOM 823 C C . ILE A 1 96 ? 1.019 -10.387 -10.845 1.00 52.03 96 ILE A C 1
ATOM 825 O O . ILE A 1 96 ? 0.110 -10.583 -10.046 1.00 52.03 96 ILE A O 1
ATOM 829 N N . CYS A 1 97 ? 0.900 -10.676 -12.145 1.00 46.03 97 CYS A N 1
ATOM 830 C CA . CYS A 1 97 ? -0.301 -11.237 -12.775 1.00 46.03 97 CYS A CA 1
ATOM 831 C C . CYS A 1 97 ? -0.598 -12.678 -12.306 1.00 46.03 97 CYS A C 1
ATOM 833 O O . CYS A 1 97 ? -1.756 -13.066 -12.179 1.00 46.03 97 CYS A O 1
ATOM 835 N N . LYS A 1 98 ? 0.436 -13.481 -11.994 1.00 45.50 98 LYS A N 1
ATOM 836 C CA . LYS A 1 98 ? 0.253 -14.829 -11.420 1.00 45.50 98 LYS A CA 1
ATOM 837 C C . LYS A 1 98 ? -0.459 -14.790 -10.062 1.00 45.50 98 LYS A C 1
ATOM 839 O O . LYS A 1 98 ? -1.259 -15.679 -9.793 1.00 45.50 98 LYS A O 1
ATOM 844 N N . PHE A 1 99 ? -0.228 -13.763 -9.238 1.00 45.47 99 PHE A N 1
ATOM 845 C CA . PHE A 1 99 ? -0.902 -13.621 -7.938 1.00 45.47 99 PHE A CA 1
ATOM 846 C C . PHE A 1 99 ? -2.379 -13.218 -8.049 1.00 45.47 99 PHE A C 1
ATOM 848 O O . PHE A 1 99 ? -3.122 -13.391 -7.090 1.00 45.47 99 PHE A O 1
ATOM 855 N N . THR A 1 100 ? -2.835 -12.736 -9.208 1.00 44.28 100 THR A N 1
ATOM 856 C CA . THR A 1 100 ? -4.231 -12.324 -9.410 1.00 44.28 100 THR A CA 1
ATOM 857 C C . THR A 1 100 ? -5.098 -13.366 -10.125 1.00 44.28 100 THR A C 1
ATOM 859 O O . THR A 1 100 ? -6.236 -13.055 -10.458 1.00 44.28 100 THR A O 1
ATOM 862 N N . LYS A 1 101 ? -4.612 -14.604 -10.347 1.00 42.16 101 LYS A N 1
ATOM 863 C CA . LYS A 1 101 ? -5.268 -15.623 -11.208 1.00 42.16 101 LYS A CA 1
ATOM 864 C C . LYS A 1 101 ? -5.641 -15.075 -12.599 1.00 42.16 101 LYS A C 1
ATOM 866 O O . LYS A 1 101 ? -6.592 -15.538 -13.221 1.00 42.16 101 LYS A O 1
ATOM 871 N N . ILE A 1 102 ? -4.911 -14.075 -13.095 1.00 41.25 102 ILE A N 1
ATOM 872 C CA . ILE A 1 102 ? -5.161 -13.474 -14.405 1.00 41.25 102 ILE A CA 1
ATOM 873 C C . ILE A 1 102 ? -4.018 -13.897 -15.316 1.00 41.25 102 ILE A C 1
ATOM 875 O O . ILE A 1 102 ? -2.862 -13.499 -15.153 1.00 41.25 102 ILE A O 1
ATOM 879 N N . SER A 1 103 ? -4.346 -14.768 -16.265 1.00 39.00 103 SER A N 1
ATOM 880 C CA . SER A 1 103 ? -3.472 -15.163 -17.361 1.00 39.00 103 SER A CA 1
ATOM 881 C C . SER A 1 103 ? -3.007 -13.910 -18.106 1.00 39.00 103 SER A C 1
ATOM 883 O O . SER A 1 103 ? -3.777 -13.316 -18.847 1.00 39.00 103 SER A O 1
ATOM 885 N N . LYS A 1 104 ? -1.750 -13.501 -17.883 1.00 50.00 104 LYS A N 1
ATOM 886 C CA . LYS A 1 104 ? -1.040 -12.451 -18.637 1.00 50.00 104 LYS A CA 1
ATOM 887 C C . LYS A 1 104 ? -1.849 -11.145 -18.795 1.00 50.00 104 LYS A C 1
ATOM 889 O O . LYS A 1 104 ? -2.344 -10.850 -19.873 1.00 50.00 104 LYS A O 1
ATOM 894 N N . GLY A 1 105 ? -1.936 -10.324 -17.749 1.00 59.25 105 GLY A N 1
ATOM 895 C CA . GLY A 1 105 ? -2.579 -9.014 -17.876 1.00 59.25 105 GLY A CA 1
ATOM 896 C C . GLY A 1 105 ? -2.682 -8.238 -16.572 1.00 59.25 105 GLY A C 1
ATOM 897 O O . GLY A 1 105 ? -2.564 -8.801 -15.483 1.00 59.25 105 GLY A O 1
ATOM 898 N N . ILE A 1 106 ? -2.914 -6.932 -16.698 1.00 68.69 106 ILE A N 1
ATOM 899 C CA . ILE A 1 106 ? -3.244 -6.048 -15.576 1.00 68.69 106 ILE A CA 1
ATOM 900 C C . ILE A 1 106 ? -4.425 -6.653 -14.794 1.00 68.69 106 ILE A C 1
ATOM 902 O O . ILE A 1 106 ? -5.339 -7.206 -15.412 1.00 68.69 106 ILE A O 1
ATOM 906 N N . PRO A 1 107 ? -4.428 -6.587 -13.448 1.00 74.38 107 PRO A N 1
ATOM 907 C CA . PRO A 1 107 ? -5.557 -7.060 -12.662 1.00 74.38 107 PRO A CA 1
ATOM 908 C C . PRO A 1 107 ? -6.883 -6.461 -13.146 1.00 74.38 107 PRO A C 1
ATOM 910 O O . PRO A 1 107 ? -6.925 -5.266 -13.390 1.00 74.38 107 PRO A O 1
ATOM 913 N N . LYS A 1 108 ? -7.977 -7.236 -13.225 1.00 78.94 108 LYS A N 1
ATOM 914 C CA . LYS A 1 108 ? -9.272 -6.777 -13.787 1.00 78.94 108 LYS A CA 1
ATOM 915 C C . LYS A 1 108 ? -9.820 -5.494 -13.142 1.00 78.94 108 LYS A C 1
ATOM 917 O O . LYS A 1 108 ? -10.604 -4.784 -13.755 1.00 78.94 108 LYS A O 1
ATOM 922 N N . TYR A 1 109 ? -9.428 -5.213 -11.901 1.00 81.88 109 TYR A N 1
ATOM 923 C CA . TYR A 1 109 ? -9.826 -4.008 -11.174 1.00 81.88 109 TYR A CA 1
ATOM 924 C C . TYR A 1 109 ? -9.016 -2.754 -11.549 1.00 81.88 109 TYR A C 1
ATOM 926 O O . TYR A 1 109 ? -9.444 -1.636 -11.257 1.00 81.88 109 TYR A O 1
ATOM 934 N N . LEU A 1 110 ? -7.881 -2.922 -12.227 1.00 86.56 110 LEU A N 1
ATOM 935 C CA . LEU A 1 110 ? -7.040 -1.862 -12.765 1.00 86.56 110 LEU A CA 1
ATOM 936 C C . LEU A 1 110 ? -7.235 -1.758 -14.282 1.00 86.56 110 LEU A C 1
ATOM 938 O O . LEU A 1 110 ? -7.276 -2.758 -14.991 1.00 86.56 110 LEU A O 1
ATOM 942 N N . SER A 1 111 ? -7.329 -0.534 -14.785 1.00 88.69 111 SER A N 1
ATOM 943 C CA . SER A 1 111 ? -7.298 -0.241 -16.218 1.00 88.69 111 SER A CA 1
ATOM 944 C C . SER A 1 111 ? -5.865 -0.048 -16.718 1.00 88.69 111 SER A C 1
ATOM 946 O O . SER A 1 111 ? -5.564 -0.375 -17.862 1.00 88.69 111 SER A O 1
ATOM 948 N N . GLY A 1 112 ? -4.972 0.449 -15.856 1.00 88.56 112 GLY A N 1
ATOM 949 C CA . GLY A 1 112 ? -3.615 0.839 -16.220 1.00 88.56 112 GLY A CA 1
ATOM 950 C C . GLY A 1 112 ? -2.677 0.936 -15.020 1.00 88.56 112 GLY A C 1
ATOM 951 O O . GLY A 1 112 ? -3.107 1.115 -13.881 1.00 88.56 112 GLY A O 1
ATOM 952 N N . ILE A 1 113 ? -1.376 0.831 -15.276 1.00 88.31 113 ILE A N 1
ATOM 953 C CA . ILE A 1 113 ? -0.310 0.967 -14.281 1.00 88.31 113 ILE A CA 1
ATOM 954 C C . ILE A 1 113 ? 0.813 1.792 -14.907 1.00 88.31 113 ILE A C 1
ATOM 956 O O . ILE A 1 113 ? 1.301 1.452 -15.982 1.00 88.31 113 ILE A O 1
ATOM 960 N N . GLU A 1 114 ? 1.261 2.831 -14.211 1.00 90.56 114 GLU A N 1
ATOM 961 C CA . GLU A 1 114 ? 2.505 3.539 -14.509 1.00 90.56 114 GLU A CA 1
ATOM 962 C C . GLU A 1 114 ? 3.475 3.369 -13.349 1.00 90.56 114 GLU A C 1
ATOM 964 O O . GLU A 1 114 ? 3.131 3.589 -12.188 1.00 90.56 114 GLU A O 1
ATOM 969 N N . ILE A 1 115 ? 4.705 2.993 -13.670 1.00 88.81 115 ILE A N 1
ATOM 970 C CA . ILE A 1 115 ? 5.796 2.850 -12.718 1.00 88.81 115 ILE A CA 1
ATOM 971 C C . ILE A 1 115 ? 6.969 3.653 -13.240 1.00 88.81 115 ILE A C 1
ATOM 973 O O . ILE A 1 115 ? 7.339 3.582 -14.411 1.00 88.81 115 ILE A O 1
ATOM 977 N N . GLN A 1 116 ? 7.593 4.393 -12.344 1.00 89.38 116 GLN A N 1
ATOM 978 C CA . GLN A 1 116 ? 8.778 5.153 -12.644 1.00 89.38 116 GLN A CA 1
ATOM 979 C C . GLN A 1 116 ? 9.789 4.992 -11.524 1.00 89.38 116 GLN A C 1
ATOM 981 O O . GLN A 1 116 ? 9.468 5.225 -10.365 1.00 89.38 116 GLN A O 1
ATOM 986 N N . ILE A 1 117 ? 11.025 4.661 -11.871 1.00 87.62 117 ILE A N 1
ATOM 987 C CA . ILE A 1 117 ? 12.127 4.599 -10.913 1.00 87.62 117 ILE A CA 1
ATOM 988 C C . ILE A 1 117 ? 13.160 5.639 -11.301 1.00 87.62 117 ILE A C 1
ATOM 990 O O . ILE A 1 117 ? 13.608 5.673 -12.443 1.00 87.62 117 ILE A O 1
ATOM 994 N N . LYS A 1 118 ? 13.532 6.496 -10.355 1.00 88.88 118 LYS A N 1
ATOM 995 C CA . LYS A 1 118 ? 14.657 7.423 -10.472 1.00 88.88 118 LYS A CA 1
ATOM 996 C C . LYS A 1 118 ? 15.720 7.027 -9.457 1.00 88.88 118 LYS A C 1
ATOM 998 O O . LYS A 1 118 ? 15.395 6.871 -8.283 1.00 88.88 118 LYS A O 1
ATOM 1003 N N . GLY A 1 119 ? 16.970 6.909 -9.882 1.00 87.38 119 GLY A N 1
ATOM 1004 C CA . G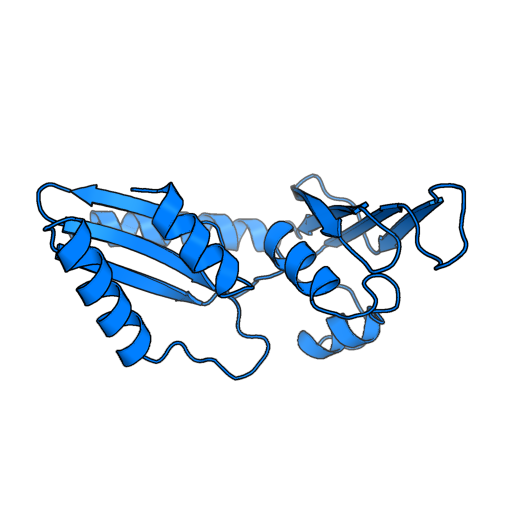LY A 1 119 ? 18.079 6.665 -8.963 1.00 87.38 119 GLY A CA 1
ATOM 1005 C C . GLY A 1 119 ? 19.258 5.968 -9.620 1.00 87.38 119 GLY A C 1
ATOM 1006 O O . GLY A 1 119 ? 19.377 5.938 -10.847 1.00 87.38 119 GLY A O 1
ATOM 1007 N N . ARG A 1 120 ? 20.146 5.417 -8.793 1.00 83.00 120 ARG A N 1
ATOM 1008 C CA . ARG A 1 120 ? 21.312 4.653 -9.248 1.00 83.00 120 ARG A CA 1
ATOM 1009 C C . ARG A 1 120 ? 20.948 3.175 -9.286 1.00 83.00 120 ARG A C 1
ATOM 1011 O O . ARG A 1 120 ? 20.865 2.495 -8.265 1.00 83.00 120 ARG A O 1
ATOM 1018 N N . ASN A 1 121 ? 20.683 2.674 -10.488 1.00 68.44 121 ASN A N 1
ATOM 1019 C CA . ASN A 1 121 ? 20.195 1.304 -10.671 1.00 68.44 121 ASN A CA 1
ATOM 1020 C C . ASN A 1 121 ? 21.327 0.289 -10.892 1.00 68.44 121 ASN A C 1
ATOM 1022 O O . ASN A 1 121 ? 21.061 -0.907 -10.906 1.00 68.44 121 ASN A O 1
ATOM 1026 N N . SER A 1 122 ? 22.579 0.742 -11.015 1.00 73.69 122 SER A N 1
ATOM 1027 C CA . SER A 1 122 ? 23.761 -0.116 -11.133 1.00 73.69 122 SER A CA 1
ATOM 1028 C C . SER A 1 122 ? 24.818 0.271 -10.100 1.00 73.69 122 SER A C 1
ATOM 1030 O O . SER A 1 122 ? 24.973 1.450 -9.780 1.00 73.69 122 SER A O 1
ATOM 1032 N N . LYS A 1 123 ? 25.560 -0.727 -9.605 1.00 67.50 123 LYS A N 1
ATOM 1033 C CA . LYS A 1 123 ? 26.567 -0.592 -8.538 1.00 67.50 123 LYS A CA 1
ATOM 1034 C C . LYS A 1 123 ? 27.686 0.402 -8.885 1.00 67.50 123 LYS A C 1
ATOM 1036 O O . LYS A 1 123 ? 28.259 1.000 -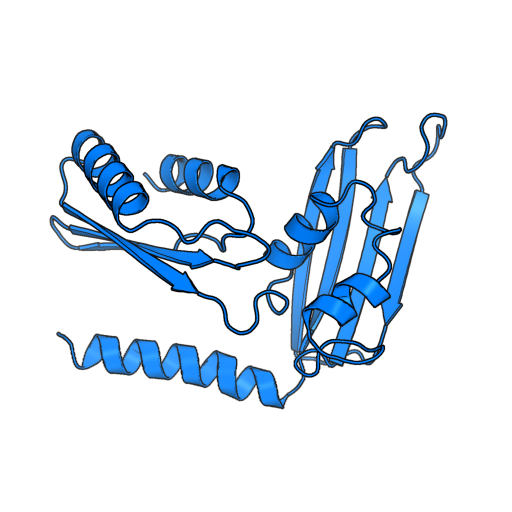7.987 1.00 67.50 123 LYS A O 1
ATOM 1041 N N . ASN A 1 124 ? 27.908 0.654 -10.178 1.00 73.12 124 ASN A N 1
ATOM 1042 C CA . ASN A 1 124 ? 28.968 1.537 -10.679 1.00 73.12 124 ASN A CA 1
ATOM 1043 C C . ASN A 1 124 ? 28.433 2.761 -11.448 1.00 73.12 124 ASN A C 1
ATOM 1045 O O . ASN A 1 124 ? 29.194 3.452 -12.121 1.00 73.12 124 ASN A O 1
ATOM 1049 N N . SER A 1 125 ? 27.124 3.045 -11.405 1.00 75.19 125 SER A N 1
ATOM 1050 C CA . SER A 1 125 ? 26.583 4.204 -12.124 1.00 75.19 125 SER A CA 1
ATOM 1051 C C . SER A 1 125 ? 26.860 5.500 -11.362 1.00 75.19 125 SER A C 1
ATOM 1053 O O . SER A 1 125 ? 26.306 5.720 -10.284 1.00 75.19 125 SER A O 1
ATOM 1055 N N . THR A 1 126 ? 27.645 6.399 -11.952 1.00 76.25 126 THR A N 1
ATOM 1056 C CA . THR A 1 126 ? 27.874 7.753 -11.418 1.00 76.25 126 THR A CA 1
ATOM 1057 C C . THR A 1 126 ? 26.636 8.642 -11.571 1.00 76.25 126 THR A C 1
ATOM 1059 O O . THR A 1 126 ? 26.322 9.442 -10.683 1.00 76.25 126 THR A O 1
ATOM 1062 N N . ARG A 1 127 ? 25.875 8.449 -12.657 1.00 82.31 127 ARG A N 1
ATOM 1063 C CA . ARG A 1 127 ? 24.668 9.216 -12.998 1.00 82.31 127 ARG A CA 1
ATOM 1064 C C . ARG A 1 127 ? 23.389 8.513 -12.548 1.00 82.31 127 ARG A C 1
ATOM 1066 O O . ARG A 1 127 ? 23.260 7.295 -12.654 1.00 82.31 127 ARG A O 1
ATOM 1073 N N . ALA A 1 128 ? 22.427 9.302 -12.073 1.00 84.00 128 ALA A N 1
ATOM 1074 C CA . ALA A 1 128 ? 21.077 8.818 -11.817 1.00 84.00 128 ALA A CA 1
ATOM 1075 C C . ALA A 1 128 ? 20.345 8.587 -13.147 1.00 84.00 128 ALA A C 1
ATOM 1077 O O . ALA A 1 128 ? 20.395 9.426 -14.045 1.00 84.00 128 ALA A O 1
ATOM 1078 N N . VAL A 1 129 ? 19.641 7.464 -13.254 1.00 84.50 129 VAL A N 1
ATOM 1079 C CA . VAL A 1 129 ? 18.844 7.101 -14.429 1.00 84.50 129 VAL A CA 1
ATOM 1080 C C . VAL A 1 129 ? 17.368 7.101 -14.047 1.00 84.50 129 VAL A C 1
ATOM 1082 O O . VAL A 1 129 ? 16.991 6.735 -12.930 1.00 84.50 129 VAL A O 1
ATOM 1085 N N . ARG A 1 130 ? 16.521 7.524 -14.988 1.00 85.50 130 ARG A N 1
ATOM 1086 C CA . ARG A 1 130 ? 15.066 7.400 -14.898 1.00 85.50 130 ARG A CA 1
ATOM 1087 C C . ARG A 1 130 ? 14.615 6.252 -15.791 1.00 85.50 130 ARG A C 1
ATOM 1089 O O . ARG A 1 130 ? 14.841 6.285 -16.993 1.00 85.50 130 ARG A O 1
ATOM 1096 N N . GLN A 1 131 ? 13.950 5.269 -15.205 1.00 84.25 131 GLN A N 1
ATOM 1097 C CA . GLN A 1 131 ? 13.287 4.180 -15.916 1.00 84.25 131 GLN A CA 1
ATOM 1098 C C . GLN A 1 131 ? 11.778 4.335 -15.770 1.00 84.25 131 GLN A C 1
ATOM 1100 O O . GLN A 1 131 ? 11.291 4.756 -14.719 1.00 84.25 131 GLN A O 1
ATOM 1105 N N . TYR A 1 132 ? 11.050 4.036 -16.839 1.00 82.56 132 TYR A N 1
ATOM 1106 C CA . TYR A 1 132 ? 9.610 4.231 -16.921 1.00 82.56 132 TYR A CA 1
ATOM 1107 C C . TYR A 1 132 ? 8.950 3.016 -17.560 1.00 82.56 132 TYR A C 1
ATOM 1109 O O . TYR A 1 132 ? 9.497 2.417 -18.483 1.00 82.56 132 TYR A O 1
ATOM 1117 N N . LEU A 1 133 ? 7.778 2.663 -17.053 1.00 82.69 133 LEU A N 1
ATOM 1118 C CA . LEU A 1 133 ? 6.992 1.531 -17.501 1.00 82.69 133 LEU A CA 1
ATOM 1119 C C . LEU A 1 133 ? 5.517 1.898 -17.422 1.00 82.69 133 LEU A C 1
ATOM 1121 O O . LEU A 1 133 ? 5.042 2.316 -16.370 1.00 82.69 133 LEU A O 1
ATOM 1125 N N . THR A 1 134 ? 4.800 1.732 -18.529 1.00 84.06 134 THR A N 1
ATOM 1126 C CA . THR A 1 134 ? 3.352 1.960 -18.601 1.00 84.06 134 THR A CA 1
ATOM 1127 C C . THR A 1 134 ? 2.679 0.769 -19.236 1.00 84.06 134 THR A C 1
ATOM 1129 O O . THR A 1 134 ? 3.176 0.230 -20.221 1.00 84.06 134 THR A O 1
ATOM 1132 N N . ILE A 1 135 ? 1.553 0.359 -18.666 1.00 83.44 135 ILE A N 1
ATOM 1133 C CA . ILE A 1 135 ? 0.757 -0.761 -19.156 1.00 83.44 135 ILE A CA 1
ATOM 1134 C C . ILE A 1 135 ? -0.711 -0.368 -19.044 1.00 83.44 135 ILE A C 1
ATOM 1136 O O . ILE A 1 135 ? -1.114 0.199 -18.029 1.00 83.44 135 ILE A O 1
ATOM 1140 N N . GLY A 1 136 ? -1.513 -0.735 -20.043 1.00 83.81 136 GLY A N 1
ATOM 1141 C CA . GLY A 1 136 ? -2.964 -0.534 -20.040 1.00 83.81 136 GLY A CA 1
ATOM 1142 C C . GLY A 1 136 ? -3.382 0.902 -20.332 1.00 83.81 136 GLY A C 1
ATOM 1143 O O . GLY A 1 136 ? -2.629 1.675 -20.923 1.00 83.81 136 GLY A O 1
ATOM 1144 N N . THR A 1 137 ? -4.605 1.248 -19.935 1.00 87.31 137 THR A N 1
ATOM 1145 C CA . THR A 1 137 ? -5.233 2.534 -20.238 1.00 87.31 137 THR A CA 1
ATOM 1146 C C . THR A 1 137 ? -5.268 3.457 -19.026 1.00 87.31 137 THR A C 1
ATOM 1148 O O . THR A 1 137 ? -5.602 3.071 -17.897 1.00 87.31 137 THR A O 1
ATOM 1151 N N . LYS A 1 138 ? -4.933 4.724 -19.281 1.00 90.62 138 LYS A N 1
ATOM 1152 C CA . LYS A 1 138 ? -5.046 5.799 -18.298 1.00 90.62 138 LYS A CA 1
ATOM 1153 C C . LYS A 1 138 ? -6.509 6.201 -18.171 1.00 90.62 138 LYS A C 1
ATOM 1155 O O . LYS A 1 138 ? -7.179 6.462 -19.165 1.00 90.62 138 LYS A O 1
ATOM 1160 N N . THR A 1 139 ? -6.990 6.273 -16.941 1.00 89.56 139 THR A N 1
ATOM 1161 C CA . THR A 1 139 ? -8.336 6.746 -16.608 1.00 89.56 139 THR A CA 1
ATOM 1162 C C . THR A 1 139 ? -8.241 7.948 -15.675 1.00 89.56 139 THR A C 1
ATOM 1164 O O . THR A 1 139 ? -7.195 8.232 -15.091 1.00 89.56 139 THR A O 1
ATOM 1167 N N . LYS A 1 140 ? -9.349 8.670 -15.495 1.00 89.06 140 LYS A N 1
ATOM 1168 C CA . LYS A 1 140 ? -9.420 9.763 -14.510 1.00 89.06 140 LYS A CA 1
ATOM 1169 C C . LYS A 1 140 ? -9.289 9.282 -13.058 1.00 89.06 140 LYS A C 1
ATOM 1171 O O . LYS A 1 140 ? -8.990 10.068 -12.166 1.00 89.06 140 LYS A O 1
ATOM 1176 N N . TYR A 1 141 ? -9.503 7.992 -12.819 1.00 88.88 141 TYR A N 1
ATOM 1177 C CA . TYR A 1 141 ? -9.526 7.405 -11.490 1.00 88.88 141 TYR A CA 1
ATOM 1178 C C . TYR A 1 141 ? -8.186 6.772 -11.174 1.00 88.88 141 TYR A C 1
ATOM 1180 O O . TYR A 1 141 ? -7.945 5.603 -11.479 1.00 88.88 141 TYR A O 1
ATOM 1188 N N . ARG A 1 142 ? -7.306 7.564 -10.571 1.00 91.38 142 ARG A N 1
ATOM 1189 C CA . ARG A 1 142 ? -5.940 7.147 -10.294 1.00 91.38 142 ARG A CA 1
ATOM 1190 C C . ARG A 1 142 ? -5.573 7.324 -8.836 1.00 91.38 142 ARG A C 1
ATOM 1192 O O . ARG A 1 142 ? -5.945 8.315 -8.215 1.00 91.38 142 ARG A O 1
ATOM 1199 N N . ASP A 1 143 ? -4.801 6.377 -8.334 1.00 90.44 143 ASP A N 1
ATOM 1200 C CA . ASP A 1 143 ? -4.099 6.493 -7.066 1.00 90.44 143 ASP A CA 1
ATOM 1201 C C . ASP A 1 143 ? -2.608 6.653 -7.362 1.00 90.44 143 ASP A C 1
ATOM 1203 O O . ASP A 1 143 ? -2.033 5.854 -8.106 1.00 90.44 143 ASP A O 1
ATOM 1207 N N . HIS A 1 144 ? -2.002 7.718 -6.844 1.00 92.12 144 HIS A N 1
ATOM 1208 C CA . HIS A 1 144 ? -0.606 8.048 -7.104 1.00 92.12 144 HIS A CA 1
ATOM 1209 C C . HIS A 1 144 ? 0.176 8.127 -5.803 1.00 92.12 144 HIS A C 1
ATOM 1211 O O . HIS A 1 144 ? -0.258 8.774 -4.850 1.00 92.12 144 HIS A O 1
ATOM 1217 N N . ASN A 1 145 ? 1.369 7.542 -5.799 1.00 92.12 145 ASN A N 1
ATOM 1218 C CA . ASN A 1 145 ? 2.279 7.666 -4.677 1.00 92.12 145 ASN A CA 1
ATOM 1219 C C . ASN A 1 145 ? 3.742 7.678 -5.118 1.00 92.12 145 ASN A C 1
ATOM 1221 O O . ASN A 1 145 ? 4.142 7.033 -6.091 1.00 92.12 145 ASN A O 1
ATOM 1225 N N . VAL A 1 146 ? 4.548 8.396 -4.339 1.00 92.06 146 VAL A N 1
ATOM 1226 C CA . VAL A 1 146 ? 5.996 8.474 -4.471 1.00 92.06 146 VAL A CA 1
ATOM 1227 C C . VAL A 1 146 ? 6.622 7.857 -3.231 1.00 92.06 146 VAL A C 1
ATOM 1229 O O . VAL A 1 146 ? 6.440 8.326 -2.111 1.00 92.06 146 VAL A O 1
ATOM 1232 N N . TYR A 1 147 ? 7.394 6.801 -3.441 1.00 88.00 147 TYR A N 1
ATOM 1233 C CA . TYR A 1 147 ? 8.050 6.046 -2.393 1.00 88.00 147 TYR A CA 1
ATOM 1234 C C . TYR A 1 147 ? 9.565 6.151 -2.538 1.00 88.00 147 TYR A C 1
ATOM 1236 O O . TYR A 1 147 ? 10.131 5.780 -3.566 1.00 88.00 147 TYR A O 1
ATOM 1244 N N . LYS A 1 148 ? 10.232 6.670 -1.507 1.00 89.81 148 LYS A N 1
ATOM 1245 C CA . LYS A 1 148 ? 11.695 6.707 -1.438 1.00 89.81 148 LYS A CA 1
ATOM 1246 C C . LYS A 1 148 ? 12.186 5.456 -0.723 1.00 89.81 148 LYS A C 1
ATOM 1248 O O . LYS A 1 148 ? 11.653 5.102 0.324 1.00 89.81 148 LYS A O 1
ATOM 1253 N N . TYR A 1 149 ? 13.192 4.802 -1.285 1.00 86.00 149 TYR A N 1
ATOM 1254 C CA . TYR A 1 149 ? 13.802 3.611 -0.705 1.00 86.00 149 TYR A CA 1
ATOM 1255 C C . TYR A 1 149 ? 15.311 3.635 -0.916 1.00 86.00 149 TYR A C 1
ATOM 1257 O O . TYR A 1 149 ? 15.804 4.257 -1.855 1.00 86.00 149 TYR A O 1
ATOM 1265 N N . GLN A 1 150 ? 16.046 2.962 -0.039 1.00 85.25 150 GLN A N 1
ATOM 1266 C CA . GLN A 1 150 ? 17.489 2.802 -0.174 1.00 85.25 150 GLN A CA 1
ATOM 1267 C C . GLN A 1 150 ? 17.801 1.420 -0.745 1.00 85.25 15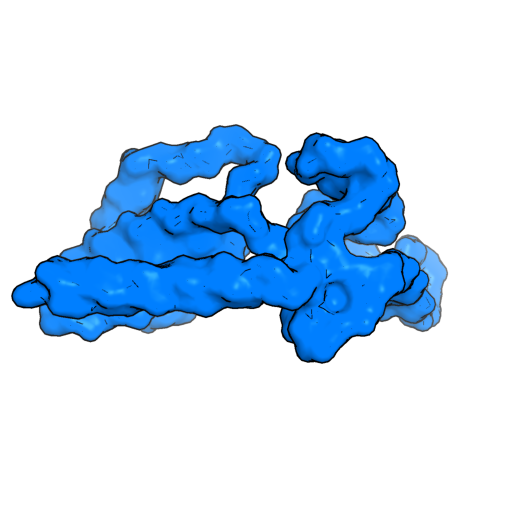0 GLN A C 1
ATOM 1269 O O . GLN A 1 150 ? 17.172 0.428 -0.377 1.00 85.25 150 GLN A O 1
ATOM 1274 N N . ASN A 1 151 ? 18.759 1.360 -1.663 1.00 79.56 151 ASN A N 1
ATOM 1275 C CA . ASN A 1 151 ? 19.352 0.124 -2.160 1.00 79.56 151 ASN A CA 1
ATOM 1276 C C . ASN A 1 151 ? 20.872 0.152 -1.922 1.00 79.56 151 ASN A C 1
ATOM 1278 O O . ASN A 1 151 ? 21.414 1.126 -1.401 1.00 79.56 151 ASN A O 1
ATOM 1282 N N . SER A 1 152 ? 21.577 -0.897 -2.352 1.00 80.12 152 SER A N 1
ATOM 1283 C CA . SER A 1 152 ? 23.044 -0.982 -2.264 1.00 80.12 152 SER A CA 1
ATOM 1284 C C . SER A 1 152 ? 23.791 0.150 -2.981 1.00 80.12 152 SER A C 1
ATOM 1286 O O . SER A 1 152 ? 24.989 0.306 -2.778 1.00 80.12 152 SER A O 1
ATOM 1288 N N . ASN A 1 153 ? 23.108 0.910 -3.840 1.00 79.25 153 ASN A N 1
ATOM 1289 C CA . ASN A 1 153 ? 23.690 1.926 -4.714 1.00 79.25 153 ASN A CA 1
ATOM 1290 C C . ASN A 1 153 ? 23.277 3.356 -4.300 1.00 79.25 153 ASN A C 1
ATOM 1292 O O . ASN A 1 153 ? 23.672 4.322 -4.958 1.00 79.25 153 ASN A O 1
ATOM 1296 N N . GLY A 1 154 ? 22.476 3.501 -3.237 1.00 82.38 154 GLY A N 1
ATOM 1297 C CA . GLY A 1 154 ? 22.027 4.779 -2.690 1.00 82.38 154 GLY A CA 1
ATOM 1298 C C . GLY A 1 154 ? 20.507 4.931 -2.596 1.00 82.38 154 GLY A C 1
ATOM 1299 O O . GLY A 1 154 ? 19.752 3.968 -2.466 1.00 82.38 154 GLY A O 1
ATOM 1300 N N . SER A 1 155 ? 20.056 6.187 -2.599 1.00 87.12 155 SER A N 1
ATOM 1301 C CA . SER A 1 155 ? 18.638 6.539 -2.492 1.00 87.12 155 SER A CA 1
ATOM 1302 C C . SER A 1 155 ? 17.964 6.525 -3.861 1.00 87.12 155 SER A C 1
ATOM 1304 O O . SER A 1 155 ? 18.379 7.227 -4.786 1.00 87.12 155 SER A O 1
ATOM 1306 N N . ASN A 1 156 ? 16.884 5.758 -3.965 1.00 87.62 156 ASN A N 1
ATOM 1307 C CA . ASN A 1 156 ? 16.051 5.637 -5.146 1.00 87.62 156 ASN A CA 1
ATOM 1308 C C . ASN A 1 156 ? 14.630 6.138 -4.855 1.00 87.62 156 ASN A C 1
ATOM 1310 O O . ASN A 1 156 ? 14.120 6.083 -3.737 1.00 87.62 156 ASN A O 1
ATOM 1314 N N . THR A 1 157 ? 13.965 6.622 -5.899 1.00 90.81 157 THR A N 1
ATOM 1315 C CA . THR A 1 157 ? 12.576 7.083 -5.857 1.00 90.81 157 THR A CA 1
ATOM 1316 C C . THR A 1 157 ? 11.733 6.252 -6.813 1.00 90.81 157 THR A C 1
ATOM 1318 O O . THR A 1 157 ? 12.025 6.197 -8.004 1.00 90.81 157 THR A O 1
ATOM 1321 N N . LEU A 1 158 ? 10.674 5.641 -6.296 1.00 89.69 158 LEU A N 1
ATOM 1322 C CA . LEU A 1 158 ? 9.671 4.872 -7.022 1.00 89.69 158 LEU A CA 1
ATOM 1323 C C . LEU A 1 158 ? 8.367 5.674 -7.060 1.00 89.69 158 LEU A C 1
ATOM 1325 O O . LEU A 1 158 ? 7.732 5.871 -6.030 1.00 89.69 158 LEU A O 1
ATOM 1329 N N . SER A 1 159 ? 7.960 6.140 -8.234 1.00 92.56 159 SER A N 1
ATOM 1330 C CA . SER A 1 159 ? 6.642 6.737 -8.452 1.00 92.56 159 SER A CA 1
ATOM 1331 C C . SER A 1 159 ? 5.727 5.702 -9.088 1.00 92.56 159 SER A C 1
ATOM 1333 O O . SER A 1 159 ? 6.096 5.074 -10.079 1.00 92.56 159 SER A O 1
ATOM 1335 N N . ILE A 1 160 ? 4.542 5.526 -8.521 1.00 90.94 160 ILE A N 1
ATOM 1336 C CA . ILE A 1 160 ? 3.534 4.582 -8.995 1.00 90.94 160 ILE A CA 1
ATOM 1337 C C . ILE A 1 160 ? 2.232 5.331 -9.195 1.00 90.94 160 ILE A C 1
ATOM 1339 O O . ILE A 1 160 ? 1.792 6.053 -8.304 1.00 90.94 160 ILE A O 1
ATOM 1343 N N . THR A 1 161 ? 1.599 5.096 -10.336 1.00 93.12 161 THR A N 1
ATOM 1344 C CA . THR A 1 161 ? 0.226 5.510 -10.604 1.00 93.12 161 THR A CA 1
ATOM 1345 C C . THR A 1 161 ? -0.586 4.283 -10.986 1.00 93.12 161 THR A C 1
ATOM 1347 O O . THR A 1 161 ? -0.248 3.568 -11.929 1.00 93.12 161 THR A O 1
ATOM 1350 N N . LEU A 1 162 ? -1.662 4.033 -10.251 1.00 91.56 162 LEU A N 1
ATOM 1351 C CA . LEU A 1 162 ? -2.582 2.929 -10.487 1.00 91.56 162 LEU A CA 1
ATOM 1352 C C . LEU A 1 162 ? -3.894 3.488 -11.010 1.00 91.56 162 LEU A C 1
ATOM 1354 O O . LEU A 1 162 ? -4.568 4.235 -10.306 1.00 91.56 162 LEU A O 1
ATOM 1358 N N . TYR A 1 163 ? -4.257 3.126 -12.233 1.00 91.31 163 TYR A N 1
ATOM 1359 C CA . TYR A 1 163 ? -5.509 3.530 -12.856 1.00 91.31 163 TYR A CA 1
ATOM 1360 C C . TYR A 1 163 ? -6.560 2.458 -12.606 1.00 91.31 163 TYR A C 1
ATOM 1362 O O . TYR A 1 163 ? -6.367 1.292 -12.944 1.00 91.31 163 TYR A O 1
ATOM 1370 N N . SER A 1 164 ? -7.661 2.849 -11.976 1.00 90.25 164 SER A N 1
ATOM 1371 C CA . SER A 1 164 ? -8.767 1.961 -11.626 1.00 90.25 164 SER A CA 1
ATOM 1372 C C . SER A 1 164 ? -9.780 1.886 -12.762 1.00 90.25 164 SER A C 1
ATOM 1374 O O . SER A 1 164 ? -10.024 2.872 -13.467 1.00 90.25 164 SER A O 1
ATOM 1376 N N . THR A 1 165 ? -10.422 0.728 -12.902 1.00 85.88 165 THR A N 1
ATOM 1377 C CA . THR A 1 165 ? -11.617 0.616 -13.746 1.00 85.88 165 THR A CA 1
ATOM 1378 C C . THR A 1 165 ? -12.795 1.361 -13.100 1.00 85.88 165 THR A C 1
ATOM 1380 O O . THR A 1 165 ? -12.892 1.401 -11.868 1.00 85.88 165 THR A O 1
ATOM 1383 N N . PRO A 1 166 ? -13.718 1.938 -13.893 1.00 76.94 166 PRO A N 1
ATOM 1384 C CA . PRO A 1 166 ? -14.885 2.650 -13.366 1.00 76.94 166 PRO A CA 1
ATOM 1385 C C . PRO A 1 166 ? -15.735 1.778 -12.422 1.00 76.94 166 PRO A C 1
ATOM 1387 O O . PRO A 1 166 ? -16.185 2.250 -11.379 1.00 76.94 166 PRO A O 1
ATOM 1390 N N . PHE A 1 167 ? -15.861 0.480 -12.717 1.00 70.75 167 PHE A N 1
ATOM 1391 C CA . PHE A 1 167 ? -16.607 -0.481 -11.898 1.00 70.75 167 PHE A CA 1
ATOM 1392 C C . PHE A 1 167 ? -16.031 -0.667 -10.487 1.00 70.75 167 PHE A C 1
ATOM 1394 O O . PHE A 1 167 ? -16.780 -0.866 -9.533 1.00 70.75 167 PHE A O 1
ATOM 1401 N N . CYS A 1 168 ? -14.713 -0.566 -10.302 1.00 65.06 168 CYS A N 1
ATOM 1402 C CA . CYS A 1 168 ? -14.110 -0.754 -8.982 1.00 65.06 168 CYS A CA 1
ATOM 1403 C C . CYS A 1 168 ? -14.309 0.422 -8.028 1.00 65.06 168 CYS A C 1
ATOM 1405 O O . CYS A 1 168 ? -14.232 0.232 -6.814 1.00 65.06 168 CYS A O 1
ATOM 1407 N N . LEU A 1 169 ? -14.616 1.616 -8.535 1.00 61.34 169 LEU A N 1
ATOM 1408 C CA . LEU A 1 169 ? -14.929 2.749 -7.664 1.00 61.34 169 LEU A CA 1
ATOM 1409 C C . LEU A 1 169 ? -16.284 2.584 -7.016 1.00 61.34 169 LEU A C 1
ATOM 1411 O O . LEU A 1 169 ? -16.405 2.889 -5.837 1.00 61.34 169 LEU A O 1
ATOM 1415 N N . VAL A 1 170 ? -17.256 2.026 -7.737 1.00 61.25 170 VAL A N 1
ATOM 1416 C CA . VAL A 1 170 ? -18.564 1.690 -7.169 1.00 61.25 170 VAL A CA 1
ATOM 1417 C C . VAL A 1 170 ? -18.373 0.802 -5.938 1.00 61.25 170 VAL A C 1
ATOM 1419 O O . VAL A 1 170 ? -18.919 1.102 -4.886 1.00 61.25 170 VAL A O 1
ATOM 1422 N N . TYR A 1 171 ? -17.469 -0.183 -5.990 1.00 58.94 171 TYR A N 1
ATOM 1423 C CA . TYR A 1 171 ? -17.117 -0.993 -4.817 1.00 58.94 171 TYR A CA 1
ATOM 1424 C C . TYR A 1 171 ? -16.317 -0.244 -3.742 1.00 58.94 171 TYR A C 1
ATOM 1426 O O . TYR A 1 171 ? -16.525 -0.500 -2.559 1.00 58.94 171 TYR A O 1
ATOM 1434 N N . ARG A 1 172 ? -15.413 0.676 -4.108 1.00 58.41 172 ARG A N 1
ATOM 1435 C CA . ARG A 1 172 ? -14.665 1.493 -3.132 1.00 58.41 172 ARG A CA 1
ATOM 1436 C C . ARG A 1 172 ? -15.603 2.423 -2.354 1.00 58.41 172 ARG A C 1
ATOM 1438 O O . ARG A 1 172 ? -15.461 2.532 -1.141 1.00 58.41 172 ARG A O 1
ATOM 1445 N N . TYR A 1 173 ? -16.572 3.042 -3.028 1.00 55.44 173 TYR A N 1
ATOM 1446 C CA . TYR A 1 173 ? -17.562 3.928 -2.416 1.00 55.44 173 TYR A CA 1
ATOM 1447 C C . TYR A 1 173 ? -18.664 3.160 -1.687 1.00 55.44 173 TYR A C 1
ATOM 1449 O O . TYR A 1 173 ? -18.978 3.533 -0.564 1.00 55.44 173 TYR A O 1
ATOM 1457 N N . LEU A 1 174 ? -19.176 2.053 -2.238 1.00 54.75 174 LEU A N 1
ATOM 1458 C CA . LEU A 1 174 ? -20.145 1.197 -1.543 1.00 54.75 174 LEU A CA 1
ATOM 1459 C C . LEU A 1 174 ? -19.553 0.581 -0.278 1.00 54.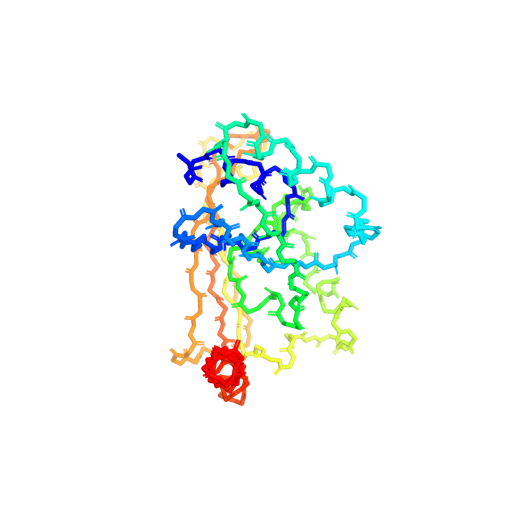75 174 LEU A C 1
ATOM 1461 O O . LEU A 1 174 ? -20.246 0.513 0.725 1.00 54.75 174 LEU A O 1
ATOM 1465 N N . PHE A 1 175 ? -18.277 0.180 -0.277 1.00 54.66 175 PHE A N 1
ATOM 1466 C CA . PHE A 1 175 ? -17.645 -0.336 0.939 1.00 54.66 175 PHE A CA 1
ATOM 1467 C C . PHE A 1 175 ? -17.503 0.750 2.009 1.00 54.66 175 PHE A C 1
ATOM 1469 O O . PHE A 1 175 ? -17.720 0.473 3.182 1.00 54.66 175 PHE A O 1
ATOM 1476 N N . ILE A 1 176 ? -17.178 1.989 1.618 1.00 56.28 176 ILE A N 1
ATOM 1477 C CA . ILE A 1 176 ? -17.121 3.125 2.547 1.00 56.28 176 ILE A CA 1
ATOM 1478 C C . ILE A 1 176 ? -18.524 3.445 3.081 1.00 56.28 176 ILE A C 1
ATOM 1480 O O . ILE A 1 176 ? -18.686 3.527 4.293 1.00 56.28 176 ILE A O 1
ATOM 1484 N N . LEU A 1 177 ? -19.534 3.559 2.211 1.00 51.47 177 LEU A N 1
ATOM 1485 C CA . LEU A 1 177 ? -20.927 3.821 2.593 1.00 51.47 177 LEU A CA 1
ATOM 1486 C C . LEU A 1 177 ? -21.494 2.725 3.497 1.00 51.47 177 LEU A C 1
ATOM 1488 O O . LEU A 1 177 ? -22.033 3.046 4.546 1.00 51.47 177 LEU A O 1
ATOM 1492 N N . TYR A 1 178 ? -21.295 1.453 3.150 1.00 53.50 178 TYR A N 1
ATOM 1493 C CA . TYR A 1 178 ? -21.753 0.314 3.947 1.00 53.50 178 TYR A CA 1
ATOM 1494 C C . TYR A 1 178 ? -21.090 0.279 5.328 1.00 53.50 178 TYR A C 1
ATOM 1496 O O . TYR A 1 178 ? -21.747 -0.007 6.326 1.00 53.50 178 TYR A O 1
ATOM 1504 N N . PHE A 1 179 ? -19.800 0.628 5.415 1.00 54.09 179 PHE A N 1
ATOM 1505 C CA . PHE A 1 179 ? -19.131 0.766 6.708 1.00 54.09 179 PHE A CA 1
ATOM 1506 C C . PHE A 1 179 ? -19.680 1.943 7.509 1.00 54.09 179 PHE A C 1
ATOM 1508 O O . PHE A 1 179 ? -19.833 1.810 8.714 1.00 54.09 179 PHE A O 1
ATOM 1515 N N . PHE A 1 180 ? -19.993 3.075 6.873 1.00 51.47 180 PHE A N 1
ATOM 1516 C CA . PHE A 1 180 ? -20.611 4.209 7.560 1.00 51.47 180 PHE A CA 1
ATOM 1517 C C . PHE A 1 180 ? -22.022 3.875 8.063 1.00 51.47 180 PHE A C 1
ATOM 1519 O O . PHE A 1 180 ? -22.336 4.209 9.200 1.00 51.47 180 PHE A O 1
ATOM 1526 N N . THR A 1 181 ? -22.842 3.165 7.282 1.00 53.19 181 THR A N 1
ATOM 1527 C CA . THR A 1 181 ? -24.207 2.791 7.686 1.00 53.19 181 THR A CA 1
ATOM 1528 C C . THR A 1 181 ? -24.220 1.733 8.786 1.00 53.19 181 THR A C 1
ATOM 1530 O O . THR A 1 181 ? -24.945 1.892 9.759 1.00 53.19 181 THR A O 1
ATOM 1533 N N . LEU A 1 182 ? -23.371 0.701 8.718 1.00 52.03 182 LEU A N 1
ATOM 1534 C CA . LEU A 1 182 ? -23.247 -0.279 9.811 1.00 52.03 182 LEU A CA 1
ATOM 1535 C C . LEU A 1 182 ? -22.690 0.330 11.100 1.00 52.03 182 LEU A C 1
ATOM 1537 O O . LEU A 1 182 ? -23.005 -0.144 12.185 1.00 52.03 182 LEU A O 1
ATOM 1541 N N . PHE A 1 183 ? -21.873 1.378 10.993 1.00 49.06 183 PHE A N 1
ATOM 1542 C CA . PHE A 1 183 ? -21.343 2.083 12.159 1.00 49.06 183 PHE A CA 1
ATOM 1543 C C . PHE A 1 183 ? -22.347 3.079 12.760 1.00 49.06 183 PHE A C 1
ATOM 1545 O O . PHE A 1 183 ? -22.233 3.399 13.937 1.00 49.06 183 PHE A O 1
ATOM 1552 N N . LEU A 1 184 ? -23.311 3.564 11.970 1.00 48.16 184 LEU A N 1
ATOM 1553 C CA . LEU A 1 184 ? -24.413 4.419 12.426 1.00 48.16 184 LEU A CA 1
ATOM 1554 C C . LEU A 1 184 ? -25.567 3.624 13.048 1.00 48.16 184 LEU A C 1
ATOM 1556 O O . LEU A 1 184 ? -26.252 4.153 13.907 1.00 48.16 184 LEU A O 1
ATOM 1560 N N . ILE A 1 185 ? -25.773 2.374 12.623 1.00 51.50 185 ILE A N 1
ATOM 1561 C CA . ILE A 1 185 ? -26.836 1.493 13.143 1.00 51.50 185 ILE A CA 1
ATOM 1562 C C . ILE A 1 185 ? -26.359 0.694 14.376 1.00 51.50 185 ILE A C 1
ATOM 1564 O O . ILE A 1 185 ? -27.167 0.155 15.122 1.00 51.50 185 ILE A O 1
ATOM 1568 N N . GLY A 1 186 ? -25.042 0.607 14.600 1.00 44.88 186 GLY A N 1
ATOM 1569 C CA . GLY A 1 186 ? -24.423 -0.071 15.749 1.00 44.88 186 GLY A CA 1
ATOM 1570 C C . GLY A 1 186 ? -24.056 0.845 16.927 1.00 44.88 186 GLY A C 1
ATOM 1571 O O . GLY A 1 186 ? -23.113 0.522 17.653 1.00 44.88 186 GLY A O 1
ATOM 1572 N N . LEU A 1 187 ? -24.737 1.984 17.064 1.00 44.06 187 LEU A N 1
ATOM 1573 C CA . LEU A 1 187 ? -24.668 2.960 18.161 1.00 44.06 187 LEU A CA 1
ATOM 1574 C C . LEU A 1 187 ? -26.094 3.222 18.650 1.00 44.06 187 LEU A C 1
ATOM 1576 O O . LEU A 1 187 ? -26.239 3.444 19.870 1.00 44.06 187 LEU A O 1
#

pLDDT: mean 74.78, std 15.21, range [39.0, 93.12]

Foldseek 3Di:
DQVVVQVVVVVVAAKDRWDWDDDDQEIETEIEGEDPDDDPPDPVVVVVVQVVVCVVPVGRYDYHYHYDPCSVLAQVSVVRVLVVPLHSVVPPVCVVCVVQVHRDADRPFFQKKKKKKWADPDQPDPDIDIDIDIDGDADPAKHWDWDWDADNNGIMIMIMITHGDPVVVVVVVVVVVVVVVVVVVVD

Radius of gyration: 18.94 Å; chains: 1; bounding box: 56×26×50 Å